Protein AF-A0AAN8ZWS8-F1 (afdb_monomer_lite)

InterPro domains:
  IPR001660 Sterile alpha motif domain [PF07647] (41-108)
  IPR001660 Sterile alpha motif domain [PS50105] (44-102)
  IPR001660 Sterile alpha motif domain [SM00454] (41-112)
  IPR013761 Sterile alpha motif/pointed domain superfamily [G3DSA:1.10.150.50] (46-113)
  IPR013761 Sterile alpha motif/pointed domain superfamily [SSF47769] (35-115)
  IPR037608 STIM1/2 [PTHR15136] (1-174)
  IPR057835 STIM1/2, EF-hand [PF25578] (1-37)

pLDDT: mean 79.81, std 10.92, range [50.0, 93.5]

Structure (mmCIF, N/CA/C/O backbone):
data_AF-A0AAN8ZWS8-F1
#
_entry.id   AF-A0AAN8ZWS8-F1
#
loop_
_atom_site.group_PDB
_atom_site.id
_atom_site.type_symbol
_atom_site.label_atom_id
_atom_site.label_alt_id
_atom_site.label_comp_id
_atom_site.label_asym_id
_atom_site.label_entity_id
_atom_site.label_seq_id
_atom_site.pdbx_PDB_ins_code
_atom_site.Cartn_x
_atom_site.Cartn_y
_atom_site.Cartn_z
_atom_site.occupancy
_atom_site.B_iso_or_equiv
_atom_site.auth_seq_id
_atom_site.auth_comp_id
_atom_site.auth_asym_id
_atom_site.auth_atom_id
_atom_site.pdbx_PDB_model_num
ATOM 1 N N . PHE A 1 1 ? 20.066 7.353 -6.439 1.00 57.28 1 PHE A N 1
ATOM 2 C CA . PHE A 1 1 ? 18.909 6.420 -6.558 1.00 57.28 1 PHE A CA 1
ATOM 3 C C . PHE A 1 1 ? 17.600 6.917 -5.914 1.00 57.28 1 PHE A C 1
ATOM 5 O O . PHE A 1 1 ? 16.764 7.443 -6.631 1.00 57.28 1 PHE A O 1
ATOM 12 N N . LEU A 1 2 ? 17.385 6.829 -4.587 1.00 59.81 2 LEU A N 1
ATOM 13 C CA . LEU A 1 2 ? 16.086 7.177 -3.950 1.00 59.81 2 LEU A CA 1
ATOM 14 C C . LEU A 1 2 ? 15.627 8.630 -4.164 1.00 59.81 2 LEU A C 1
ATOM 16 O O . LEU A 1 2 ? 14.433 8.897 -4.291 1.00 59.81 2 LEU A O 1
ATOM 20 N N . ARG A 1 3 ? 16.582 9.564 -4.198 1.00 56.09 3 AR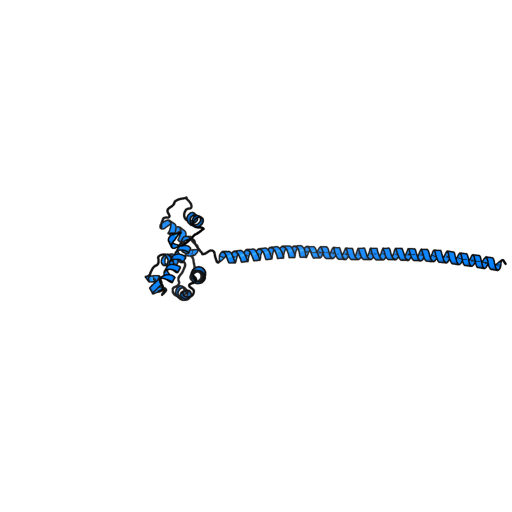G A N 1
ATOM 21 C CA . ARG A 1 3 ? 16.321 10.985 -4.465 1.00 56.09 3 ARG A CA 1
ATOM 22 C C . ARG A 1 3 ? 16.250 11.305 -5.962 1.00 56.09 3 ARG A C 1
ATOM 24 O O . ARG A 1 3 ? 15.441 12.131 -6.356 1.00 56.09 3 ARG A O 1
ATOM 31 N N . GLU A 1 4 ? 17.070 10.645 -6.776 1.00 53.88 4 GLU A N 1
ATOM 32 C CA . GLU A 1 4 ? 17.259 10.979 -8.199 1.00 53.88 4 GLU A CA 1
ATOM 33 C C . GLU A 1 4 ? 16.288 10.246 -9.133 1.00 53.88 4 GLU A C 1
ATOM 35 O O . GLU A 1 4 ? 15.758 10.862 -10.049 1.00 53.88 4 GLU A O 1
ATOM 40 N N . GLU A 1 5 ? 16.006 8.962 -8.891 1.00 58.06 5 GLU A N 1
ATOM 41 C CA . GLU A 1 5 ? 15.132 8.149 -9.752 1.00 58.06 5 GLU A CA 1
ATOM 42 C C . GLU A 1 5 ? 13.694 8.052 -9.229 1.00 58.06 5 GLU A C 1
ATOM 44 O O . GLU A 1 5 ? 12.751 7.997 -10.016 1.00 58.06 5 GLU A O 1
ATOM 49 N N . LEU A 1 6 ? 13.500 8.074 -7.905 1.00 57.72 6 LEU A N 1
ATOM 50 C CA . LEU A 1 6 ? 12.173 7.972 -7.277 1.00 57.72 6 LEU A CA 1
ATOM 51 C C . LEU A 1 6 ? 11.597 9.308 -6.772 1.00 57.72 6 LEU A C 1
ATOM 53 O O . LEU A 1 6 ? 10.471 9.325 -6.283 1.00 57.72 6 LEU A O 1
ATOM 57 N N . GLN A 1 7 ? 12.333 10.421 -6.898 1.00 56.28 7 GLN A N 1
ATOM 58 C CA . GLN A 1 7 ? 11.898 11.782 -6.527 1.00 56.28 7 GLN A CA 1
ATOM 59 C C . GLN A 1 7 ? 11.272 11.918 -5.118 1.00 56.28 7 GLN A C 1
ATOM 61 O O . GLN A 1 7 ? 10.381 12.739 -4.891 1.00 56.28 7 GLN A O 1
ATOM 66 N N . TYR A 1 8 ? 11.731 11.145 -4.128 1.00 55.00 8 TYR A N 1
ATOM 67 C CA . TYR A 1 8 ? 11.243 11.300 -2.753 1.00 55.00 8 TYR A CA 1
ATOM 68 C C . TYR A 1 8 ? 11.886 12.509 -2.061 1.00 55.00 8 TYR A C 1
ATOM 70 O O . TYR A 1 8 ? 13.044 12.457 -1.649 1.00 55.00 8 TYR A O 1
ATOM 78 N N . ALA A 1 9 ? 11.113 13.583 -1.862 1.00 51.84 9 ALA A N 1
ATOM 79 C CA . ALA A 1 9 ? 11.554 14.769 -1.117 1.00 51.84 9 ALA A CA 1
ATOM 80 C C . ALA A 1 9 ? 11.504 14.590 0.419 1.00 51.84 9 ALA A C 1
ATOM 82 O O . ALA A 1 9 ? 12.251 15.249 1.140 1.00 51.84 9 ALA A O 1
ATOM 83 N N . LYS A 1 10 ? 10.645 13.699 0.945 1.00 50.00 10 LYS A N 1
ATOM 84 C CA . LYS A 1 10 ? 10.500 13.394 2.386 1.00 50.00 10 LYS A CA 1
ATOM 85 C C . LYS A 1 10 ? 10.176 11.907 2.608 1.00 50.00 10 LYS A C 1
ATOM 87 O O . LYS A 1 10 ? 9.503 11.297 1.784 1.00 50.00 10 LYS A O 1
ATOM 92 N N . GLY A 1 11 ? 10.643 11.330 3.724 1.00 55.44 11 GLY A N 1
ATOM 93 C CA . GLY A 1 11 ? 10.376 9.932 4.119 1.00 55.44 11 GLY A CA 1
ATOM 94 C C . GLY A 1 11 ? 11.443 8.897 3.728 1.00 55.44 11 GLY A C 1
ATOM 95 O O . GLY A 1 11 ? 11.239 7.706 3.968 1.00 55.44 11 GLY A O 1
ATOM 96 N N . TYR A 1 12 ? 12.579 9.335 3.167 1.00 59.69 12 TYR A N 1
ATOM 97 C CA . TYR A 1 12 ? 13.681 8.452 2.759 1.00 59.69 12 TYR A CA 1
ATOM 98 C C . TYR A 1 12 ? 14.298 7.695 3.943 1.00 59.69 12 TYR A C 1
ATOM 100 O O . TYR A 1 12 ? 14.575 6.512 3.811 1.00 59.69 12 TYR A O 1
ATOM 108 N N . GLU A 1 13 ? 14.426 8.320 5.117 1.00 60.62 13 GLU A N 1
ATOM 109 C CA . GLU A 1 13 ? 15.073 7.708 6.292 1.00 60.62 13 GLU A CA 1
ATOM 110 C C . GLU A 1 13 ? 14.308 6.498 6.823 1.00 60.62 13 GLU A C 1
ATOM 112 O O . GLU A 1 13 ? 14.899 5.465 7.120 1.00 60.62 13 GLU A O 1
ATOM 117 N N . LYS A 1 14 ? 12.971 6.577 6.875 1.00 62.00 14 LYS A N 1
ATOM 118 C CA . LYS A 1 14 ? 12.125 5.461 7.327 1.00 62.00 14 LYS A CA 1
ATOM 119 C C . LYS A 1 14 ? 12.204 4.265 6.374 1.00 62.00 14 LYS A C 1
ATOM 121 O O . LYS A 1 14 ? 12.103 3.122 6.802 1.00 62.00 14 LYS A O 1
ATOM 126 N N . ARG A 1 15 ? 12.369 4.547 5.083 1.00 63.84 15 ARG A N 1
ATOM 127 C CA . ARG A 1 15 ? 12.471 3.559 4.008 1.00 63.84 15 ARG A CA 1
ATOM 128 C C . ARG A 1 15 ? 13.876 2.973 3.880 1.00 63.84 15 ARG A C 1
ATOM 130 O O . ARG A 1 15 ? 14.006 1.789 3.618 1.00 63.84 15 ARG A O 1
ATOM 137 N N . GLN A 1 16 ? 14.903 3.769 4.145 1.00 64.31 16 GLN A N 1
ATOM 138 C CA . GLN A 1 16 ? 16.283 3.315 4.265 1.00 64.31 16 GLN A CA 1
ATOM 139 C C . GLN A 1 16 ? 16.448 2.417 5.499 1.00 64.31 16 GLN A C 1
ATOM 141 O O . GLN A 1 16 ? 17.009 1.334 5.396 1.00 64.31 16 GLN A O 1
ATOM 146 N N . LYS A 1 17 ? 15.859 2.787 6.643 1.00 63.66 17 LYS A N 1
ATOM 147 C CA . LYS A 1 17 ? 15.886 1.960 7.860 1.00 63.66 17 LYS A CA 1
ATOM 148 C C . LYS A 1 17 ? 15.191 0.603 7.689 1.00 63.66 17 LYS A C 1
ATOM 150 O O . LYS A 1 17 ? 15.610 -0.360 8.308 1.00 63.66 17 LYS A O 1
ATOM 155 N N . ALA A 1 18 ? 14.183 0.506 6.817 1.00 63.00 18 ALA A N 1
ATOM 156 C CA . ALA A 1 18 ? 13.522 -0.766 6.502 1.00 63.00 18 ALA A CA 1
ATOM 157 C C . ALA A 1 18 ? 14.443 -1.788 5.804 1.00 63.00 18 ALA A C 1
ATOM 159 O O . ALA A 1 18 ? 14.138 -2.975 5.808 1.00 63.00 18 ALA A O 1
ATOM 160 N N . PHE A 1 19 ? 15.553 -1.335 5.215 1.00 62.47 19 PHE A N 1
ATOM 161 C CA . PHE A 1 19 ? 16.556 -2.197 4.590 1.00 62.47 19 PHE A CA 1
ATOM 162 C C . PHE A 1 19 ? 17.803 -2.419 5.442 1.00 62.47 19 PHE A C 1
ATOM 164 O O . PHE A 1 19 ? 18.580 -3.319 5.147 1.00 62.47 19 PHE A O 1
ATOM 171 N N . HIS A 1 20 ? 18.001 -1.607 6.480 1.00 67.06 20 HIS A N 1
ATOM 172 C CA . HIS A 1 20 ? 19.219 -1.594 7.279 1.00 67.06 20 HIS A CA 1
ATOM 173 C C . HIS A 1 20 ? 18.860 -1.760 8.758 1.00 67.06 20 HIS A C 1
ATOM 175 O O . HIS A 1 20 ? 18.894 -0.803 9.532 1.00 67.06 20 HIS A O 1
ATOM 181 N N . ASP A 1 21 ? 18.508 -2.989 9.144 1.00 59.38 21 ASP A N 1
ATOM 182 C CA . ASP A 1 21 ? 18.180 -3.342 10.536 1.00 59.38 21 ASP A CA 1
ATOM 183 C C . ASP A 1 21 ? 19.408 -3.225 11.468 1.00 59.38 21 ASP A C 1
ATOM 185 O O . ASP A 1 21 ? 19.259 -2.989 12.664 1.00 59.38 21 ASP A O 1
ATOM 189 N N . ASN A 1 22 ? 20.625 -3.308 10.910 1.00 57.78 22 ASN A N 1
ATOM 190 C CA . ASN A 1 22 ? 21.899 -3.330 11.645 1.00 57.78 22 ASN A CA 1
ATOM 191 C C . ASN A 1 22 ? 22.821 -2.122 11.387 1.00 57.78 22 ASN A C 1
ATOM 193 O O . ASN A 1 22 ? 24.010 -2.179 11.684 1.00 57.78 22 ASN A O 1
ATOM 197 N N . ASN A 1 23 ? 22.286 -1.012 10.862 1.00 57.81 23 ASN A N 1
ATOM 198 C CA . ASN A 1 23 ? 23.044 0.223 10.589 1.00 57.81 23 ASN A CA 1
ATOM 199 C C . ASN A 1 23 ? 24.133 0.102 9.494 1.00 57.81 23 ASN A C 1
ATOM 201 O O . ASN A 1 23 ? 24.928 1.024 9.306 1.00 57.81 23 ASN A O 1
ATOM 205 N N . ASP A 1 24 ? 24.146 -0.999 8.741 1.00 63.66 24 ASP A N 1
ATOM 206 C CA . ASP A 1 24 ? 25.009 -1.171 7.573 1.00 63.66 24 ASP A CA 1
ATOM 207 C C . ASP A 1 24 ? 24.506 -0.318 6.408 1.00 63.66 24 ASP A C 1
ATOM 209 O O . ASP A 1 24 ? 23.316 -0.287 6.126 1.00 63.66 24 ASP A O 1
ATOM 213 N N . GLN A 1 25 ? 25.399 0.377 5.699 1.00 65.94 25 GLN A N 1
ATOM 214 C CA . GLN A 1 25 ? 25.017 1.238 4.567 1.00 65.94 25 GLN A CA 1
ATOM 215 C C . GLN A 1 25 ? 24.843 0.490 3.236 1.00 65.94 25 GLN A C 1
ATOM 217 O O . GLN A 1 25 ? 24.513 1.101 2.219 1.00 65.94 25 GLN A O 1
ATOM 222 N N . TYR A 1 26 ? 25.057 -0.826 3.226 1.00 67.50 26 TYR A N 1
ATOM 223 C CA . TYR A 1 26 ? 25.039 -1.651 2.022 1.00 67.50 26 TYR A CA 1
ATOM 224 C C . TYR A 1 26 ? 23.997 -2.760 2.157 1.00 67.50 26 TYR A C 1
ATOM 226 O O . TYR A 1 26 ? 23.864 -3.356 3.219 1.00 67.50 26 TYR A O 1
ATOM 234 N N . ILE A 1 27 ? 23.279 -3.043 1.069 1.00 72.62 27 ILE A N 1
ATOM 235 C CA . ILE A 1 27 ? 22.372 -4.190 0.954 1.00 72.62 27 ILE A CA 1
ATOM 236 C C . ILE A 1 27 ? 22.886 -5.120 -0.142 1.00 72.62 27 ILE A C 1
ATOM 238 O O . ILE A 1 27 ? 23.182 -4.685 -1.259 1.00 72.62 27 ILE A O 1
ATOM 242 N N . SER A 1 28 ? 23.014 -6.410 0.166 1.00 81.38 28 SER A N 1
ATOM 243 C CA . SER A 1 28 ? 23.428 -7.392 -0.839 1.00 81.38 28 SER A CA 1
ATOM 244 C C . SER A 1 28 ? 22.254 -7.790 -1.742 1.00 81.38 28 SER A C 1
ATOM 246 O O . SER A 1 28 ? 21.099 -7.826 -1.320 1.00 81.38 28 SER A O 1
ATOM 248 N N . VAL A 1 29 ? 22.530 -8.180 -2.992 1.00 80.06 29 VAL A N 1
ATOM 249 C CA . VAL A 1 29 ? 21.481 -8.663 -3.919 1.00 80.06 29 VAL A CA 1
ATOM 250 C C . VAL A 1 29 ? 20.747 -9.889 -3.352 1.00 80.06 29 VAL A C 1
ATOM 252 O O . VAL A 1 29 ? 19.544 -10.052 -3.548 1.00 80.06 29 VAL A O 1
ATOM 255 N N . ARG A 1 30 ? 21.460 -10.749 -2.612 1.00 81.56 30 ARG A N 1
ATOM 256 C CA . ARG A 1 30 ? 20.880 -11.938 -1.967 1.00 81.56 30 ARG A CA 1
ATOM 257 C C . ARG A 1 30 ? 19.908 -11.568 -0.851 1.00 81.56 30 ARG A C 1
ATOM 259 O O . ARG A 1 30 ? 18.869 -12.208 -0.708 1.00 81.56 30 ARG A O 1
ATOM 266 N N . GLU A 1 31 ? 20.240 -10.541 -0.084 1.00 79.75 31 GLU A N 1
ATOM 267 C CA . GLU A 1 31 ? 19.398 -10.008 0.981 1.00 79.75 31 GLU A CA 1
ATOM 268 C C . GLU A 1 31 ? 18.149 -9.338 0.414 1.00 79.75 31 GLU A C 1
ATOM 270 O O . GLU A 1 31 ? 17.045 -9.666 0.841 1.00 79.75 31 GLU A O 1
ATOM 275 N N . LEU A 1 32 ? 18.294 -8.539 -0.647 1.00 82.88 32 LEU A N 1
ATOM 276 C CA . LEU A 1 32 ? 17.159 -7.969 -1.373 1.00 82.88 32 LEU A CA 1
ATOM 277 C C . LEU A 1 32 ? 16.207 -9.059 -1.889 1.00 82.88 32 LEU A C 1
ATOM 279 O O . LEU A 1 32 ? 14.991 -8.960 -1.738 1.00 82.88 32 LEU A O 1
ATOM 283 N N . TRP A 1 33 ? 16.760 -10.134 -2.456 1.00 82.31 33 TRP A N 1
ATOM 284 C CA . TRP A 1 33 ? 15.976 -11.269 -2.943 1.00 82.31 33 TRP A CA 1
ATOM 285 C C . TRP A 1 33 ? 15.258 -12.025 -1.817 1.00 82.31 33 TRP A C 1
ATOM 287 O O . TRP A 1 33 ? 14.132 -12.489 -1.997 1.00 82.31 33 TRP A O 1
ATOM 297 N N . SER A 1 34 ? 15.892 -12.146 -0.649 1.00 81.31 34 SER A N 1
ATOM 298 C CA . SER A 1 34 ? 15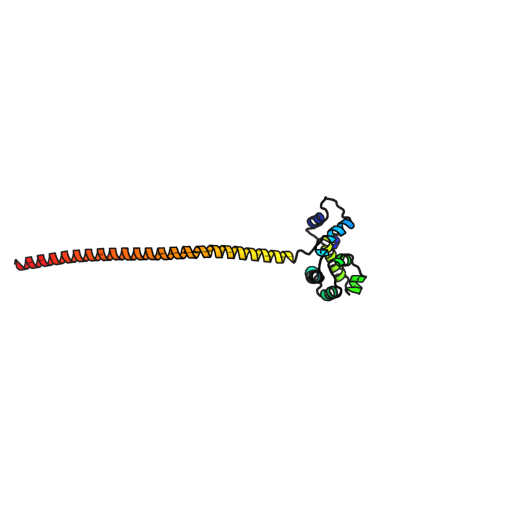.293 -12.742 0.551 1.00 81.31 34 SER A CA 1
ATOM 299 C C . SER A 1 34 ? 14.139 -11.889 1.087 1.00 81.31 34 SER A C 1
ATOM 301 O O . SER A 1 34 ? 13.064 -12.423 1.363 1.00 81.31 34 SER A O 1
ATOM 303 N N . ILE A 1 35 ? 14.333 -10.569 1.167 1.00 82.38 35 ILE A N 1
ATOM 304 C CA . ILE A 1 35 ? 13.310 -9.603 1.591 1.00 82.38 35 ILE A CA 1
ATOM 305 C C . ILE A 1 35 ? 12.125 -9.634 0.625 1.00 82.38 35 ILE A C 1
ATOM 307 O O . ILE A 1 35 ? 10.984 -9.783 1.056 1.00 82.38 35 ILE A O 1
ATOM 311 N N . TRP A 1 36 ? 12.387 -9.589 -0.683 1.00 83.75 36 TRP A N 1
ATOM 312 C CA . TRP A 1 36 ? 11.337 -9.644 -1.695 1.00 83.75 36 TRP A CA 1
ATOM 313 C C . TRP A 1 36 ? 10.540 -10.950 -1.631 1.00 83.75 36 TRP A C 1
ATOM 315 O O . TRP A 1 36 ? 9.313 -10.907 -1.614 1.00 83.75 36 TRP A O 1
ATOM 325 N N . LYS A 1 37 ? 11.200 -12.111 -1.514 1.00 83.38 37 LYS A N 1
ATOM 326 C CA . LYS A 1 37 ? 10.494 -13.401 -1.399 1.00 83.38 37 LYS A CA 1
ATOM 327 C C . LYS A 1 37 ? 9.617 -13.514 -0.152 1.00 83.38 37 LYS A C 1
ATOM 329 O O . LYS A 1 37 ? 8.643 -14.256 -0.177 1.00 83.38 37 LYS A O 1
ATOM 334 N N . LYS A 1 38 ? 9.960 -12.805 0.926 1.00 81.50 38 LYS A N 1
ATOM 335 C CA . LYS A 1 38 ? 9.148 -12.735 2.150 1.00 81.50 38 LYS A CA 1
ATOM 336 C C . LYS A 1 38 ? 8.060 -11.657 2.091 1.00 81.50 38 LYS A C 1
ATOM 338 O O . LYS A 1 38 ? 7.205 -11.627 2.968 1.00 81.50 38 LYS A O 1
ATOM 343 N N . SER A 1 39 ? 8.100 -10.766 1.102 1.00 81.69 39 SER A N 1
ATOM 344 C CA . SER A 1 39 ? 7.149 -9.664 0.971 1.00 81.69 39 SER A CA 1
ATOM 345 C C . SER A 1 39 ? 5.812 -10.126 0.384 1.00 81.69 39 SER A C 1
ATOM 347 O O . SER A 1 39 ? 5.766 -10.977 -0.504 1.00 81.69 39 SER A O 1
ATOM 349 N N . GLU A 1 40 ? 4.720 -9.495 0.817 1.00 80.88 40 GLU A N 1
ATOM 350 C CA . GLU A 1 40 ? 3.360 -9.754 0.310 1.00 80.88 40 GLU A CA 1
ATOM 351 C C . GLU A 1 40 ? 3.231 -9.515 -1.203 1.00 80.88 40 GLU A C 1
ATOM 353 O O . GLU A 1 40 ? 2.408 -10.137 -1.874 1.00 80.88 40 GLU A O 1
ATOM 358 N N . VAL A 1 41 ? 4.091 -8.649 -1.747 1.00 85.00 41 VAL A N 1
ATOM 359 C CA . VAL A 1 41 ? 4.179 -8.321 -3.174 1.00 85.00 41 VAL A CA 1
ATOM 360 C C . VAL A 1 41 ? 4.505 -9.546 -4.015 1.00 85.00 41 VAL A C 1
ATOM 362 O O . VAL A 1 41 ? 3.973 -9.689 -5.111 1.00 85.00 41 VAL A O 1
ATOM 365 N N . HIS A 1 42 ? 5.361 -10.443 -3.521 1.00 86.69 42 HIS A N 1
ATOM 366 C CA . HIS A 1 42 ? 5.691 -11.675 -4.234 1.00 86.69 42 HIS A CA 1
ATOM 367 C C . HIS A 1 42 ? 4.444 -12.536 -4.466 1.00 86.69 42 HIS A C 1
ATOM 369 O O . HIS A 1 42 ? 4.264 -13.111 -5.539 1.00 86.69 42 HIS A O 1
ATOM 375 N N . SER A 1 43 ? 3.583 -12.616 -3.451 1.00 88.12 43 SER A N 1
ATOM 376 C CA . SER A 1 43 ? 2.354 -13.410 -3.455 1.00 88.12 43 SER A CA 1
ATOM 377 C C . SER A 1 43 ? 1.170 -12.735 -4.150 1.00 88.12 43 SER A C 1
ATOM 379 O O . SER A 1 43 ? 0.061 -13.260 -4.078 1.00 88.12 43 SER A O 1
ATOM 381 N N . TRP A 1 44 ? 1.365 -11.595 -4.819 1.00 89.38 44 TRP A N 1
ATOM 382 C CA . TRP A 1 44 ? 0.257 -10.927 -5.490 1.00 89.38 44 TRP A CA 1
ATOM 383 C C . TRP A 1 44 ? -0.328 -11.737 -6.636 1.00 89.38 44 TRP A C 1
ATOM 385 O O . TRP A 1 44 ? 0.390 -12.248 -7.505 1.00 89.38 44 TRP A O 1
ATOM 395 N N . THR A 1 45 ? -1.657 -11.772 -6.669 1.00 90.00 45 THR A N 1
ATOM 396 C CA . THR A 1 45 ? -2.411 -12.333 -7.787 1.00 90.00 45 THR A CA 1
ATOM 397 C C . THR A 1 45 ? -2.414 -11.379 -8.983 1.00 90.00 45 THR A C 1
ATOM 399 O O . THR A 1 45 ? -1.969 -10.223 -8.910 1.00 90.00 45 THR A O 1
ATOM 402 N N . VAL A 1 46 ? -2.911 -11.868 -10.118 1.00 91.06 46 VAL A N 1
ATOM 403 C CA . VAL A 1 46 ? -3.015 -11.071 -11.346 1.00 91.06 46 VAL A CA 1
ATOM 404 C C . VAL A 1 46 ? -3.963 -9.891 -11.124 1.00 91.06 46 VAL A C 1
ATOM 406 O O . VAL A 1 46 ? -3.649 -8.765 -11.498 1.00 91.06 46 VAL A O 1
ATOM 409 N N . GLU A 1 47 ? -5.072 -10.107 -10.419 1.00 88.19 47 GLU A N 1
ATOM 410 C CA . GLU A 1 47 ? -6.075 -9.085 -10.107 1.00 88.19 47 GLU A CA 1
ATOM 411 C C . GLU A 1 47 ? -5.478 -7.963 -9.255 1.00 88.19 47 GLU A C 1
ATOM 413 O O . GLU A 1 47 ? -5.675 -6.786 -9.556 1.00 88.19 47 GLU A O 1
ATOM 418 N N . GLN A 1 48 ? -4.692 -8.313 -8.232 1.00 87.12 48 GLN A N 1
ATOM 419 C CA . GLN A 1 48 ? -4.012 -7.335 -7.378 1.00 87.12 48 GLN A C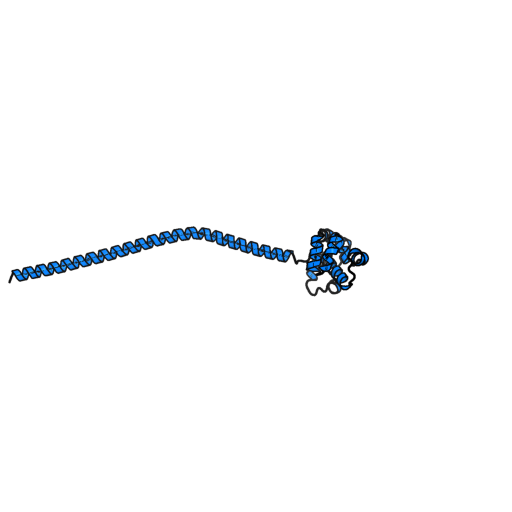A 1
ATOM 420 C C . GLN A 1 48 ? -2.983 -6.519 -8.165 1.00 87.12 48 GLN A C 1
ATOM 422 O O . GLN A 1 48 ? -2.886 -5.303 -8.001 1.00 87.12 48 GLN A O 1
ATOM 427 N N . THR A 1 49 ? -2.255 -7.168 -9.073 1.00 89.00 49 THR A N 1
ATOM 428 C CA . THR A 1 49 ? -1.271 -6.503 -9.937 1.00 89.00 49 THR A CA 1
ATOM 429 C C . THR A 1 49 ? -1.951 -5.563 -10.944 1.00 89.00 49 THR A C 1
ATOM 431 O O . THR A 1 49 ? -1.466 -4.461 -11.210 1.00 89.00 49 THR A O 1
ATOM 434 N N . VAL A 1 50 ? -3.113 -5.952 -11.470 1.00 89.56 50 VAL A N 1
ATOM 435 C CA . VAL A 1 50 ? -3.938 -5.126 -12.362 1.00 89.56 50 VAL A CA 1
ATOM 436 C C . VAL A 1 50 ? -4.544 -3.932 -11.617 1.00 89.56 50 VAL A C 1
ATOM 438 O O . VAL A 1 50 ? -4.500 -2.809 -12.126 1.00 89.56 50 VAL A O 1
ATOM 441 N N . ALA A 1 51 ? -5.052 -4.139 -10.401 1.00 87.19 51 ALA A N 1
ATOM 442 C CA . ALA A 1 51 ? -5.552 -3.067 -9.542 1.00 87.19 51 ALA A CA 1
ATOM 443 C C . ALA A 1 51 ? -4.438 -2.066 -9.207 1.00 87.19 51 ALA A C 1
ATOM 445 O O . ALA A 1 51 ? -4.616 -0.857 -9.353 1.00 87.19 51 ALA A O 1
ATOM 446 N N . TRP A 1 52 ? -3.243 -2.560 -8.875 1.00 89.19 52 TRP A N 1
ATOM 447 C CA . TRP A 1 52 ? -2.060 -1.728 -8.668 1.00 89.19 52 TRP A CA 1
ATOM 448 C C . TRP A 1 52 ? -1.723 -0.865 -9.896 1.00 89.19 52 TRP A C 1
ATOM 450 O O . TRP A 1 52 ? -1.503 0.345 -9.769 1.00 89.19 52 TRP A O 1
ATOM 460 N N . LEU A 1 53 ? -1.730 -1.455 -11.094 1.00 88.94 53 LEU A N 1
ATOM 461 C CA . LEU A 1 53 ? -1.487 -0.734 -12.345 1.00 88.94 53 LEU A CA 1
ATOM 462 C C . LEU A 1 53 ? -2.538 0.365 -12.586 1.00 88.94 53 LEU A C 1
ATOM 464 O O . LEU A 1 53 ? -2.207 1.464 -13.041 1.00 88.94 53 LEU A O 1
ATOM 468 N N . ALA A 1 54 ? -3.800 0.083 -12.264 1.00 86.69 54 ALA A N 1
ATOM 469 C CA . ALA A 1 54 ? -4.916 1.002 -12.445 1.00 86.69 54 ALA A CA 1
ATOM 470 C C . ALA A 1 54 ? -4.926 2.157 -11.430 1.00 86.69 54 ALA A C 1
ATOM 472 O O . ALA A 1 54 ? -5.210 3.292 -11.814 1.00 86.69 54 ALA A O 1
ATOM 473 N N . GLU A 1 55 ? -4.635 1.876 -10.159 1.00 85.00 55 GLU A N 1
ATOM 474 C CA . GLU A 1 55 ? -4.766 2.830 -9.052 1.00 85.00 55 GLU A CA 1
ATOM 475 C C . GLU A 1 55 ? -3.467 3.572 -8.735 1.00 85.00 55 GLU A C 1
ATOM 477 O O . GLU A 1 55 ? -3.485 4.773 -8.493 1.00 85.00 55 GLU A O 1
ATOM 482 N N . THR A 1 56 ? -2.331 2.871 -8.728 1.00 80.69 56 THR A N 1
ATOM 483 C CA . THR A 1 56 ? -1.042 3.435 -8.287 1.00 80.69 56 THR A CA 1
ATOM 484 C C . THR A 1 56 ? -0.197 3.932 -9.454 1.00 80.69 56 THR A C 1
ATOM 486 O O . THR A 1 56 ? 0.524 4.927 -9.333 1.00 80.69 56 THR A O 1
ATOM 489 N N . VAL A 1 57 ? -0.251 3.228 -10.587 1.00 84.94 57 VAL A N 1
ATOM 490 C CA . VAL A 1 57 ? 0.467 3.621 -11.810 1.00 84.94 57 VAL A CA 1
ATOM 491 C C . VAL A 1 57 ? -0.415 4.487 -12.718 1.00 84.94 57 VAL A C 1
ATOM 493 O O . VAL A 1 57 ? 0.109 5.230 -13.548 1.00 84.94 57 VAL A O 1
ATOM 496 N N . GLU A 1 58 ? -1.737 4.462 -12.514 1.00 85.25 58 GLU A N 1
ATOM 497 C CA . GLU A 1 58 ? -2.747 5.218 -13.273 1.00 85.25 58 GLU A CA 1
ATOM 498 C C . GLU A 1 58 ? -2.748 4.877 -14.774 1.00 85.25 58 GLU A C 1
ATOM 500 O O . GLU A 1 58 ? -3.082 5.704 -15.620 1.00 85.25 58 GLU A O 1
ATOM 505 N N . LEU A 1 59 ? -2.360 3.648 -15.129 1.00 87.06 59 LEU A N 1
ATOM 506 C CA . LEU A 1 59 ? -2.280 3.179 -16.515 1.00 87.06 59 LEU A CA 1
ATOM 507 C C . LEU A 1 59 ? -3.339 2.111 -16.794 1.00 87.06 59 LEU A C 1
ATOM 509 O O . LEU A 1 59 ? -3.039 0.974 -17.160 1.00 87.06 59 LEU A O 1
ATOM 513 N N . LYS A 1 60 ? -4.608 2.511 -16.661 1.00 86.19 60 LYS A N 1
ATOM 514 C CA . LYS A 1 60 ? -5.774 1.632 -16.855 1.00 86.19 60 LYS A CA 1
ATOM 515 C C . LYS A 1 60 ? -5.849 1.011 -18.252 1.00 86.19 60 LYS A C 1
ATOM 517 O O . LYS A 1 60 ? -6.364 -0.080 -18.407 1.00 86.19 60 LYS A O 1
ATOM 522 N N . GLN A 1 61 ? -5.294 1.665 -19.267 1.00 88.25 61 GLN A N 1
ATOM 523 C CA . GLN A 1 61 ? -5.310 1.177 -20.650 1.00 88.25 61 GLN A CA 1
ATOM 524 C C . GLN A 1 61 ? -4.541 -0.137 -20.879 1.00 88.25 61 GLN A C 1
ATOM 526 O O . GLN A 1 61 ? -4.764 -0.812 -21.880 1.00 88.25 61 GLN A O 1
ATOM 531 N N . TYR A 1 62 ? -3.623 -0.503 -19.979 1.00 88.19 62 TYR A N 1
ATOM 532 C CA . TYR A 1 62 ? -2.830 -1.729 -20.103 1.00 88.19 62 TYR A CA 1
ATOM 533 C C . TYR A 1 62 ? -3.329 -2.859 -19.189 1.00 88.19 62 TYR A C 1
ATOM 535 O O . TYR A 1 62 ? -2.748 -3.940 -19.212 1.00 88.19 62 TYR A O 1
ATOM 543 N N . THR A 1 63 ? -4.410 -2.654 -18.426 1.00 87.50 63 THR A N 1
ATOM 544 C CA . THR A 1 63 ? -4.953 -3.650 -17.479 1.00 87.50 63 THR A CA 1
ATOM 545 C C . THR A 1 63 ? -5.313 -4.957 -18.168 1.00 87.50 63 THR A C 1
ATOM 547 O O . THR A 1 63 ? -4.900 -6.018 -17.713 1.00 87.50 63 THR A O 1
ATOM 550 N N . GLN A 1 64 ? -5.990 -4.871 -19.313 1.00 88.06 64 GLN A N 1
ATOM 551 C CA . GLN A 1 64 ? -6.389 -6.032 -20.102 1.00 88.06 64 GLN A CA 1
ATOM 552 C C . GLN A 1 64 ? -5.174 -6.856 -20.548 1.00 88.06 64 GLN A C 1
ATOM 554 O O . GLN A 1 64 ? -5.148 -8.069 -20.381 1.00 88.06 64 GLN A O 1
ATOM 559 N N . LYS A 1 65 ? -4.109 -6.191 -21.010 1.00 88.31 65 LYS A N 1
ATOM 560 C CA . LYS A 1 65 ? -2.870 -6.867 -21.422 1.00 88.31 65 LYS A CA 1
ATOM 561 C C . LYS A 1 65 ? -2.121 -7.490 -20.247 1.00 88.31 65 LYS A C 1
ATOM 563 O O . LYS A 1 65 ? -1.475 -8.517 -20.417 1.00 88.31 65 LYS A O 1
ATOM 568 N N . PHE A 1 66 ? -2.171 -6.874 -19.068 1.00 88.75 66 PHE A N 1
ATOM 569 C CA . PHE A 1 66 ? -1.594 -7.453 -17.852 1.00 88.75 66 PHE A CA 1
ATOM 570 C C . PHE A 1 66 ? -2.367 -8.696 -17.404 1.00 88.75 66 PHE A C 1
ATOM 572 O O . PHE A 1 66 ? -1.749 -9.670 -16.978 1.00 88.75 66 PHE A O 1
ATOM 579 N N . PHE A 1 67 ? -3.692 -8.678 -17.553 1.00 89.94 67 PHE A N 1
ATOM 580 C CA . PHE A 1 67 ? -4.550 -9.817 -17.251 1.00 89.94 67 PHE A CA 1
ATOM 581 C C . PHE A 1 67 ? -4.321 -10.980 -18.228 1.00 89.94 67 PHE A C 1
ATOM 583 O O . PHE A 1 67 ? -4.037 -12.094 -17.799 1.00 89.94 67 PHE A O 1
ATOM 590 N N . GLU A 1 68 ? -4.337 -10.710 -19.536 1.00 89.56 68 GLU A N 1
ATOM 591 C CA . GLU A 1 68 ? -4.113 -11.709 -20.596 1.00 89.56 68 GLU A CA 1
ATOM 592 C C . GLU A 1 68 ? -2.742 -12.386 -20.504 1.00 89.56 68 GLU A C 1
ATOM 594 O O . GLU A 1 68 ? -2.620 -13.584 -20.743 1.00 89.56 68 GLU A O 1
ATOM 599 N N . ASN A 1 69 ? -1.709 -11.634 -20.120 1.00 87.75 69 ASN A N 1
ATOM 600 C CA . ASN A 1 69 ? -0.356 -12.163 -19.943 1.00 87.75 69 ASN A CA 1
ATOM 601 C C . ASN A 1 69 ? -0.099 -12.729 -18.535 1.00 87.75 69 ASN A C 1
ATOM 603 O O . ASN A 1 69 ? 1.056 -12.998 -18.200 1.00 87.75 69 ASN A O 1
ATOM 607 N N . ALA A 1 70 ? -1.144 -12.881 -17.710 1.00 88.00 70 ALA A N 1
ATOM 608 C CA . ALA A 1 70 ? -1.084 -13.415 -16.349 1.00 88.00 70 ALA A CA 1
ATOM 609 C C . ALA A 1 70 ? 0.039 -12.789 -15.497 1.00 88.00 70 ALA A C 1
ATOM 611 O O . ALA A 1 70 ? 0.794 -13.480 -14.806 1.00 88.00 70 ALA A O 1
ATOM 612 N N . VAL A 1 71 ? 0.177 -11.461 -15.566 1.00 87.88 71 VAL A N 1
ATOM 613 C CA . VAL A 1 71 ? 1.222 -10.733 -14.839 1.00 87.88 71 VAL A CA 1
ATOM 614 C C . VAL A 1 71 ? 0.892 -10.743 -13.348 1.00 87.88 71 VAL A C 1
ATOM 616 O O . VAL A 1 71 ? -0.023 -10.059 -12.902 1.00 87.88 71 VAL A O 1
ATOM 619 N N . ASN A 1 72 ? 1.653 -11.522 -12.585 1.00 89.75 72 ASN A N 1
ATOM 620 C CA . ASN A 1 72 ? 1.516 -11.681 -11.139 1.00 89.75 72 ASN A CA 1
ATOM 621 C C . ASN A 1 72 ? 2.658 -10.991 -10.363 1.00 89.75 72 ASN A C 1
ATOM 623 O O . ASN A 1 72 ? 3.598 -10.436 -10.941 1.00 89.75 72 ASN A O 1
ATOM 627 N N . GLY A 1 73 ? 2.615 -11.070 -9.032 1.00 86.56 73 GLY A N 1
ATOM 628 C CA . GLY A 1 73 ? 3.634 -10.493 -8.150 1.00 86.56 73 GLY A CA 1
ATOM 629 C C . GLY A 1 73 ? 5.061 -10.986 -8.412 1.00 86.56 73 GLY A C 1
ATOM 630 O O . GLY A 1 73 ? 6.026 -10.224 -8.309 1.00 86.56 73 GLY A O 1
ATOM 631 N N . SER A 1 74 ? 5.206 -12.243 -8.842 1.00 87.31 74 SER A N 1
ATOM 632 C CA . SER A 1 74 ? 6.508 -12.874 -9.098 1.00 87.31 74 SER A CA 1
ATOM 633 C C . SER A 1 74 ? 7.278 -12.260 -10.276 1.00 87.31 74 SER A C 1
ATOM 635 O O . SER A 1 74 ? 8.508 -12.318 -10.311 1.00 87.31 74 SER A O 1
ATOM 637 N N . VAL A 1 75 ? 6.579 -11.629 -11.229 1.00 87.56 75 VAL A N 1
ATOM 638 C CA . VAL A 1 75 ? 7.193 -11.009 -12.417 1.00 87.56 75 VAL A CA 1
ATOM 639 C C . VAL A 1 75 ? 7.455 -9.508 -12.254 1.00 87.56 75 VAL A C 1
ATOM 641 O O . VAL A 1 75 ? 8.077 -8.897 -13.125 1.00 87.56 75 VAL A O 1
ATOM 644 N N . LEU A 1 76 ? 7.067 -8.903 -11.125 1.00 87.19 76 LEU A N 1
ATOM 645 C CA . LEU A 1 76 ? 7.320 -7.486 -10.832 1.00 87.19 76 LEU A CA 1
ATOM 646 C C . LEU A 1 76 ? 8.809 -7.095 -10.837 1.00 87.19 76 LEU A C 1
ATOM 648 O O . LEU A 1 76 ? 9.123 -6.047 -11.405 1.00 87.19 7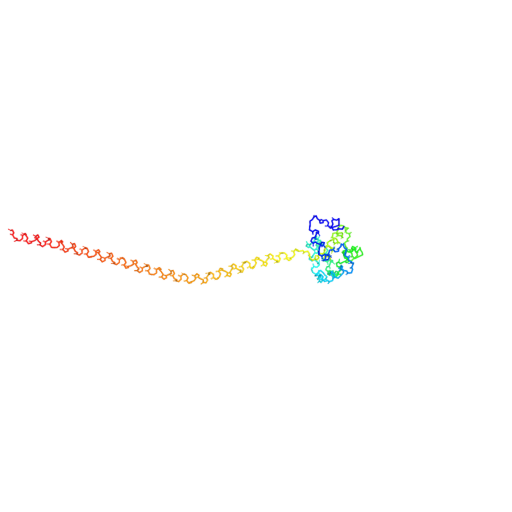6 LEU A O 1
ATOM 652 N N . PRO A 1 77 ? 9.762 -7.909 -10.333 1.00 87.94 77 PRO A N 1
ATOM 653 C CA . PRO A 1 77 ? 11.186 -7.590 -10.466 1.00 87.94 77 PRO A CA 1
ATOM 654 C C . PRO A 1 77 ? 11.645 -7.498 -11.927 1.00 87.94 77 PRO A C 1
ATOM 656 O O . PRO A 1 77 ? 12.504 -6.686 -12.262 1.00 87.94 77 PRO A O 1
ATOM 659 N N . ARG A 1 78 ? 11.040 -8.283 -12.829 1.00 85.88 78 ARG A N 1
ATOM 660 C CA . ARG A 1 78 ? 11.338 -8.235 -14.270 1.00 85.88 78 ARG A CA 1
ATOM 661 C C . ARG A 1 78 ? 10.826 -6.946 -14.918 1.00 85.88 78 ARG A C 1
ATOM 663 O O . ARG A 1 78 ? 11.448 -6.454 -15.860 1.00 85.88 78 ARG A O 1
ATOM 670 N N . LEU A 1 79 ? 9.722 -6.400 -14.406 1.00 86.06 79 LEU A N 1
ATOM 671 C CA . LEU A 1 79 ? 9.200 -5.084 -14.785 1.00 86.06 79 LEU A CA 1
ATOM 672 C C . LEU A 1 79 ? 10.095 -3.959 -14.242 1.00 86.06 79 LEU A C 1
ATOM 674 O O . LEU A 1 79 ? 10.423 -3.037 -14.983 1.00 86.06 79 LEU A O 1
ATOM 678 N N . ALA A 1 80 ? 10.562 -4.077 -12.996 1.00 85.69 80 ALA A N 1
ATOM 679 C CA . ALA A 1 80 ? 11.493 -3.130 -12.377 1.00 85.69 80 ALA A CA 1
ATOM 680 C C . ALA A 1 80 ? 12.875 -3.102 -13.060 1.00 85.69 80 ALA A C 1
ATOM 682 O O . ALA A 1 80 ? 13.524 -2.062 -13.096 1.00 85.69 80 ALA A O 1
ATOM 683 N N . ALA A 1 81 ? 13.311 -4.215 -13.655 1.00 84.19 81 ALA A N 1
ATOM 684 C CA . ALA A 1 81 ? 14.545 -4.293 -14.438 1.00 84.19 81 ALA A CA 1
ATOM 685 C C . ALA A 1 81 ? 14.428 -3.691 -15.858 1.00 84.19 81 ALA A C 1
ATOM 687 O O . ALA A 1 81 ? 15.361 -3.815 -16.648 1.00 84.19 81 ALA A O 1
ATOM 688 N N . ASN A 1 82 ? 13.287 -3.080 -16.210 1.00 80.00 82 ASN A N 1
ATOM 689 C CA . ASN A 1 82 ? 13.017 -2.481 -17.522 1.00 80.00 82 ASN A CA 1
ATOM 690 C C . ASN A 1 82 ? 13.309 -3.426 -18.706 1.00 80.00 82 ASN A C 1
ATOM 692 O O . ASN A 1 82 ? 13.944 -3.045 -19.690 1.00 80.00 82 ASN A O 1
ATOM 696 N N . ASN A 1 83 ? 12.867 -4.685 -18.624 1.00 80.94 83 ASN A N 1
ATOM 697 C CA . ASN A 1 83 ? 13.095 -5.637 -19.708 1.00 80.94 83 ASN A CA 1
ATOM 698 C C . ASN A 1 83 ? 12.294 -5.235 -20.963 1.00 80.94 83 ASN A C 1
ATOM 700 O O . ASN A 1 83 ? 11.090 -5.493 -21.058 1.00 80.94 83 ASN A O 1
ATOM 704 N N . GLU A 1 84 ? 12.975 -4.633 -21.942 1.00 77.69 84 GLU A N 1
ATOM 705 C CA . GLU A 1 84 ? 12.350 -4.104 -23.158 1.00 77.69 84 GLU A CA 1
ATOM 706 C C . GLU A 1 84 ? 11.620 -5.170 -23.974 1.00 77.69 84 GLU A C 1
ATOM 708 O O . GLU A 1 84 ? 10.575 -4.882 -24.559 1.00 77.69 84 GLU A O 1
ATOM 713 N N . GLN A 1 85 ? 12.128 -6.406 -23.991 1.00 80.88 85 GLN A N 1
ATOM 714 C CA . GLN A 1 85 ? 11.484 -7.510 -24.701 1.00 80.88 85 GLN A CA 1
ATOM 715 C C . GLN A 1 85 ? 10.120 -7.816 -24.077 1.00 80.88 85 GLN A C 1
ATOM 717 O O . GLN A 1 85 ? 9.134 -7.966 -24.790 1.00 80.88 85 GLN A O 1
ATOM 722 N N . PHE A 1 86 ? 10.037 -7.848 -22.748 1.00 80.62 86 PHE A N 1
ATOM 723 C CA . PHE A 1 86 ? 8.789 -8.135 -22.045 1.00 80.62 86 PHE A CA 1
ATOM 724 C C . PHE A 1 86 ? 7.795 -6.966 -22.142 1.00 80.62 86 PHE A C 1
ATOM 726 O O . PHE A 1 86 ? 6.656 -7.149 -22.567 1.00 80.62 86 PHE A O 1
ATOM 733 N N . LEU A 1 87 ? 8.235 -5.740 -21.844 1.00 81.25 87 LEU A N 1
ATOM 734 C CA . LEU A 1 87 ? 7.368 -4.555 -21.878 1.00 81.25 87 LEU A CA 1
ATOM 735 C C . LEU A 1 87 ? 6.860 -4.228 -23.290 1.00 81.25 87 LEU A C 1
ATOM 737 O O . LEU A 1 87 ? 5.705 -3.839 -23.460 1.00 81.25 87 LEU A O 1
ATOM 741 N N . THR A 1 88 ? 7.702 -4.411 -24.310 1.00 80.69 88 THR A N 1
ATOM 742 C CA . THR A 1 88 ? 7.377 -4.004 -25.684 1.00 80.69 88 THR A CA 1
ATOM 743 C C . THR A 1 88 ? 6.750 -5.135 -26.492 1.00 80.69 88 THR A C 1
ATOM 745 O O . THR A 1 88 ? 5.777 -4.885 -27.199 1.00 80.69 88 THR A O 1
ATOM 748 N N . LYS A 1 89 ? 7.271 -6.372 -26.412 1.00 79.00 89 LYS A N 1
ATOM 749 C CA . LYS A 1 89 ? 6.761 -7.491 -27.229 1.00 79.00 89 LYS A CA 1
ATOM 750 C C . LYS A 1 89 ? 5.586 -8.220 -26.585 1.00 79.00 89 LYS A C 1
ATOM 752 O O . LYS A 1 89 ? 4.682 -8.610 -27.309 1.00 79.00 89 LYS A O 1
ATOM 757 N N . VAL A 1 90 ? 5.592 -8.392 -25.262 1.00 79.00 90 VAL A N 1
ATOM 758 C CA . VAL A 1 90 ? 4.542 -9.143 -24.546 1.00 79.00 90 VAL A CA 1
ATOM 759 C C . VAL A 1 90 ? 3.417 -8.204 -24.111 1.00 79.00 90 VAL A C 1
ATOM 761 O O . VAL A 1 90 ? 2.258 -8.402 -24.459 1.00 79.00 90 VAL A O 1
ATOM 764 N N . LEU A 1 91 ? 3.765 -7.110 -23.430 1.00 79.75 91 LEU A N 1
ATOM 765 C CA . LEU A 1 91 ? 2.788 -6.135 -22.930 1.00 79.75 91 LEU A CA 1
ATOM 766 C C . LEU A 1 91 ? 2.418 -5.047 -23.951 1.00 79.75 91 LEU A C 1
ATOM 768 O O . LEU A 1 91 ? 1.457 -4.302 -23.754 1.00 79.75 91 LEU A O 1
ATOM 772 N N . GLY A 1 92 ? 3.144 -4.940 -25.066 1.00 81.56 92 GLY A N 1
ATOM 773 C CA . GLY A 1 92 ? 2.816 -4.005 -26.144 1.00 81.56 92 GLY A CA 1
ATOM 774 C C . GLY A 1 92 ? 2.870 -2.528 -25.738 1.00 81.56 92 GLY A C 1
ATOM 775 O O . GLY A 1 92 ? 2.125 -1.727 -26.305 1.00 81.56 92 GLY A O 1
ATOM 776 N N . ILE A 1 93 ? 3.696 -2.168 -24.751 1.00 84.94 93 ILE A N 1
ATOM 777 C CA . ILE A 1 93 ? 3.873 -0.793 -24.270 1.00 84.94 93 ILE A CA 1
ATOM 778 C C . ILE A 1 93 ? 5.026 -0.164 -25.048 1.00 84.94 93 ILE A C 1
ATOM 780 O O . ILE A 1 93 ? 6.194 -0.413 -24.762 1.00 84.94 93 ILE A O 1
ATOM 784 N N . ARG A 1 94 ? 4.697 0.637 -26.064 1.00 81.81 94 ARG A N 1
ATOM 785 C CA . ARG A 1 94 ? 5.696 1.284 -26.934 1.00 81.81 94 ARG A CA 1
ATOM 786 C C . ARG A 1 94 ? 6.190 2.615 -26.366 1.00 81.81 94 ARG A C 1
ATOM 788 O O . ARG A 1 94 ? 7.346 2.981 -26.571 1.00 81.81 94 ARG A O 1
ATOM 795 N N . ASP A 1 95 ? 5.350 3.302 -25.595 1.00 86.38 95 ASP A N 1
ATOM 796 C CA . ASP A 1 95 ? 5.673 4.623 -25.064 1.00 86.38 95 ASP A CA 1
ATOM 797 C C . ASP A 1 95 ? 6.782 4.542 -24.004 1.00 86.38 95 ASP A C 1
ATOM 799 O O . ASP A 1 95 ? 6.605 3.889 -22.969 1.00 86.38 95 ASP A O 1
ATOM 803 N N . PRO A 1 96 ? 7.927 5.225 -24.197 1.00 84.38 96 PRO A N 1
ATOM 804 C CA . PRO A 1 96 ? 9.010 5.226 -23.214 1.00 84.38 96 PRO A CA 1
ATOM 805 C C . PRO A 1 96 ? 8.564 5.817 -21.870 1.00 84.38 96 PRO A C 1
ATOM 807 O O . PRO A 1 96 ? 8.938 5.296 -20.827 1.00 84.38 96 PRO A O 1
ATOM 810 N N . LYS A 1 97 ? 7.682 6.827 -21.875 1.00 85.62 97 LYS A N 1
ATOM 811 C CA . LYS A 1 97 ? 7.147 7.439 -20.646 1.00 85.62 97 LYS A CA 1
ATOM 812 C C . LYS A 1 97 ? 6.361 6.442 -19.789 1.00 85.62 97 LYS A C 1
ATOM 814 O O . LYS A 1 97 ? 6.558 6.386 -18.578 1.00 85.62 97 LYS A O 1
ATOM 819 N N . HIS A 1 98 ? 5.491 5.639 -20.406 1.00 88.06 98 HIS A N 1
ATOM 820 C CA . HIS A 1 98 ? 4.702 4.632 -19.689 1.00 88.06 98 HIS A CA 1
ATOM 821 C C . HIS A 1 98 ? 5.584 3.506 -19.156 1.00 88.06 98 HIS A C 1
ATOM 823 O O . HIS A 1 98 ? 5.401 3.081 -18.018 1.00 88.06 98 HIS A O 1
ATOM 829 N N . ARG A 1 99 ? 6.583 3.081 -19.942 1.00 86.88 99 ARG A N 1
ATOM 830 C CA . ARG A 1 99 ? 7.576 2.093 -19.507 1.00 86.88 99 ARG A CA 1
ATOM 831 C C . ARG A 1 99 ? 8.341 2.584 -18.285 1.00 86.88 99 ARG A C 1
ATOM 833 O O . ARG A 1 99 ? 8.285 1.930 -17.254 1.00 86.88 99 ARG A O 1
ATOM 840 N N . SER A 1 100 ? 8.949 3.768 -18.350 1.00 85.88 100 SER A N 1
ATOM 841 C CA . SER A 1 100 ? 9.668 4.349 -17.211 1.00 85.88 100 SER A CA 1
ATOM 842 C C . SER A 1 100 ? 8.772 4.514 -15.979 1.00 85.88 100 SER A C 1
ATOM 844 O O . SER A 1 100 ? 9.204 4.183 -14.877 1.00 85.88 100 SER A O 1
ATOM 846 N N . LYS A 1 101 ? 7.508 4.941 -16.143 1.00 87.75 101 LYS A N 1
ATOM 847 C CA . LYS A 1 101 ? 6.551 5.050 -15.025 1.00 87.75 101 LYS A CA 1
ATOM 848 C C . LYS A 1 101 ? 6.299 3.689 -14.362 1.00 87.75 101 LYS A C 1
ATOM 850 O O . LYS A 1 101 ? 6.346 3.601 -13.137 1.00 87.75 101 LYS A O 1
ATOM 855 N N . ILE A 1 102 ? 6.069 2.636 -15.152 1.00 88.62 102 ILE A N 1
ATOM 856 C CA . ILE A 1 102 ? 5.870 1.268 -14.644 1.00 88.62 102 ILE A CA 1
ATOM 857 C C . ILE A 1 102 ? 7.134 0.763 -13.958 1.00 88.62 102 ILE A C 1
ATOM 859 O O . ILE A 1 102 ? 7.035 0.256 -12.850 1.00 88.62 102 ILE A O 1
ATOM 863 N N . THR A 1 103 ? 8.306 0.935 -14.568 1.00 88.12 103 THR A N 1
ATOM 864 C CA . THR A 1 103 ? 9.592 0.498 -14.011 1.00 88.12 103 THR A CA 1
ATOM 865 C C . THR A 1 103 ? 9.848 1.130 -12.644 1.00 88.12 103 THR A C 1
ATOM 867 O O . THR A 1 103 ? 10.119 0.417 -11.681 1.00 88.12 103 THR A O 1
ATOM 870 N N . ILE A 1 104 ? 9.686 2.453 -12.527 1.00 87.62 104 ILE A N 1
ATOM 871 C CA . ILE A 1 104 ? 9.902 3.185 -11.270 1.00 87.62 104 ILE A CA 1
ATOM 872 C C . ILE A 1 104 ? 8.914 2.721 -10.194 1.00 87.62 104 ILE A C 1
ATOM 874 O O . ILE A 1 104 ? 9.307 2.448 -9.060 1.00 87.62 104 ILE A O 1
ATOM 878 N N . LYS A 1 105 ? 7.628 2.584 -10.537 1.00 87.19 105 LYS A N 1
ATOM 879 C CA . LYS A 1 105 ? 6.602 2.131 -9.586 1.00 87.19 105 LYS A CA 1
ATOM 880 C C . LYS A 1 105 ? 6.774 0.660 -9.202 1.00 87.19 105 LYS A C 1
ATOM 882 O O . LYS A 1 105 ? 6.570 0.319 -8.042 1.00 87.19 105 LYS A O 1
ATOM 887 N N . ALA A 1 106 ? 7.142 -0.206 -10.143 1.00 88.44 106 ALA A N 1
ATOM 888 C CA . ALA A 1 106 ? 7.425 -1.613 -9.878 1.00 88.44 106 ALA A CA 1
ATOM 889 C C . ALA A 1 106 ? 8.623 -1.740 -8.939 1.00 88.44 106 ALA A C 1
ATOM 891 O O . ALA A 1 106 ? 8.600 -2.558 -8.026 1.00 88.44 106 ALA A O 1
ATOM 892 N N . MET A 1 107 ? 9.634 -0.887 -9.111 1.00 87.25 107 MET A N 1
ATOM 893 C CA . MET A 1 107 ? 10.761 -0.847 -8.197 1.00 87.25 107 MET A CA 1
ATOM 894 C C . MET A 1 107 ? 10.361 -0.358 -6.804 1.00 87.25 107 MET A C 1
ATOM 896 O O . MET A 1 107 ? 10.755 -0.982 -5.827 1.00 87.25 107 MET A O 1
ATOM 900 N N . ASP A 1 108 ? 9.528 0.684 -6.697 1.00 83.62 108 ASP A N 1
ATOM 901 C CA . ASP A 1 108 ? 8.988 1.140 -5.406 1.00 83.62 108 ASP A CA 1
ATOM 902 C C . ASP A 1 108 ? 8.281 -0.004 -4.671 1.00 83.62 108 ASP A C 1
ATOM 904 O O . ASP A 1 108 ? 8.516 -0.228 -3.491 1.00 83.62 108 ASP A O 1
ATOM 908 N N . VAL A 1 109 ? 7.470 -0.784 -5.380 1.00 84.88 109 VAL A N 1
ATOM 909 C CA . VAL A 1 109 ? 6.724 -1.895 -4.786 1.00 84.88 109 VAL A CA 1
ATOM 910 C C . VAL A 1 109 ? 7.618 -3.080 -4.421 1.00 84.88 109 VAL A C 1
ATOM 912 O O . VAL A 1 109 ? 7.487 -3.634 -3.334 1.00 84.88 109 VAL A O 1
ATOM 915 N N . VAL A 1 110 ? 8.557 -3.464 -5.288 1.00 85.19 110 VAL A N 1
ATOM 916 C CA . VAL A 1 110 ? 9.509 -4.555 -5.009 1.00 85.19 110 VAL A CA 1
ATOM 917 C C . VAL A 1 110 ? 10.407 -4.216 -3.819 1.00 85.19 110 VAL A C 1
ATOM 919 O O . VAL A 1 110 ? 10.745 -5.103 -3.038 1.00 85.19 110 VAL A O 1
ATOM 922 N N . LEU A 1 111 ? 10.777 -2.943 -3.674 1.00 80.94 111 LEU A N 1
ATOM 923 C CA . LEU A 1 111 ? 11.621 -2.470 -2.586 1.00 80.94 111 LEU A CA 1
ATOM 924 C C . LEU A 1 111 ? 10.825 -2.242 -1.291 1.00 80.94 111 LEU A C 1
ATOM 926 O O . LEU A 1 111 ? 11.247 -2.658 -0.218 1.00 80.94 111 LEU A O 1
ATOM 930 N N . PHE A 1 112 ? 9.673 -1.584 -1.364 1.00 78.06 112 PHE A N 1
ATOM 931 C CA . PHE A 1 112 ? 8.989 -1.047 -0.183 1.00 78.06 112 PHE A CA 1
ATOM 932 C C . PHE A 1 112 ? 7.662 -1.723 0.151 1.00 78.06 112 PHE A C 1
ATOM 934 O O . PHE A 1 112 ? 7.033 -1.353 1.146 1.00 78.06 112 PHE A O 1
ATOM 941 N N . GLY A 1 113 ? 7.243 -2.711 -0.635 1.00 78.81 113 GLY A N 1
ATOM 942 C CA . GLY A 1 113 ? 5.994 -3.428 -0.430 1.00 78.81 113 GLY A CA 1
ATOM 943 C C . GLY A 1 113 ? 4.778 -2.743 -1.071 1.00 78.81 113 GLY A C 1
ATOM 944 O O . GLY A 1 113 ? 4.918 -1.802 -1.858 1.00 78.81 113 GLY A O 1
ATOM 945 N N . PRO A 1 114 ? 3.557 -3.207 -0.744 1.00 77.19 114 PRO A N 1
ATOM 946 C CA . PRO A 1 114 ? 2.320 -2.670 -1.296 1.00 77.19 114 PRO A CA 1
ATOM 947 C C . PRO A 1 114 ? 2.190 -1.159 -1.075 1.00 77.19 114 PRO A C 1
ATOM 949 O O . PRO A 1 114 ? 2.490 -0.665 0.020 1.00 77.19 114 PRO A O 1
ATOM 952 N N . PRO A 1 115 ? 1.688 -0.392 -2.061 1.00 69.88 115 PRO A N 1
ATOM 953 C CA . PRO A 1 115 ? 1.351 1.000 -1.818 1.00 69.88 115 PRO A CA 1
ATOM 954 C C . PRO A 1 115 ? 0.274 1.058 -0.732 1.00 69.88 115 PRO A C 1
ATOM 956 O O . PRO A 1 115 ? -0.749 0.381 -0.807 1.00 69.88 115 PRO A O 1
ATOM 959 N N . LYS A 1 116 ? 0.491 1.897 0.285 1.00 63.84 116 LYS A N 1
ATOM 960 C CA . LYS A 1 116 ? -0.344 1.990 1.498 1.00 63.84 116 LYS A CA 1
ATOM 961 C C . LYS A 1 116 ? -1.770 2.523 1.264 1.00 63.84 116 LYS A C 1
ATOM 963 O O . LYS A 1 116 ? -2.387 2.984 2.211 1.00 63.84 116 LYS A O 1
ATOM 968 N N . GLY A 1 117 ? -2.286 2.504 0.035 1.00 56.78 117 GLY A N 1
ATOM 969 C CA . GLY A 1 117 ? -3.550 3.129 -0.364 1.00 56.78 117 GLY A CA 1
ATOM 970 C C . GLY A 1 117 ? -4.814 2.304 -0.099 1.00 56.78 117 GLY A C 1
ATOM 971 O O . GLY A 1 117 ? -5.854 2.906 0.154 1.00 56.78 117 GLY A O 1
ATOM 972 N N . SER A 1 118 ? -4.745 0.965 -0.114 1.00 57.31 118 SER A N 1
ATOM 973 C CA . SER A 1 118 ? -5.926 0.122 0.167 1.00 57.31 118 SER A CA 1
ATOM 974 C C . SER A 1 118 ? -6.185 0.032 1.668 1.00 57.31 118 SER A C 1
ATOM 976 O O . SER A 1 118 ? -7.220 0.476 2.156 1.00 57.31 118 SER A O 1
ATOM 978 N N . HIS A 1 119 ? -5.182 -0.406 2.432 1.00 61.41 119 HIS A N 1
ATOM 979 C CA . HIS A 1 119 ? -5.355 -0.660 3.861 1.00 61.41 119 HIS A CA 1
ATOM 980 C C . HIS A 1 119 ? -5.691 0.584 4.682 1.00 61.41 119 HIS A C 1
ATOM 982 O O . HIS A 1 119 ? -6.330 0.450 5.712 1.00 61.41 119 HIS A O 1
ATOM 988 N N . VAL A 1 120 ? -5.294 1.793 4.266 1.00 63.84 120 VAL A N 1
ATOM 989 C CA . VAL A 1 120 ? -5.709 3.017 4.979 1.00 63.84 120 VAL A CA 1
ATOM 990 C C . VAL A 1 120 ? -7.195 3.309 4.810 1.00 63.84 120 VAL A C 1
ATOM 992 O O . VAL A 1 120 ? -7.822 3.735 5.774 1.00 63.84 120 VAL A O 1
ATOM 995 N N . LYS A 1 121 ? -7.773 3.056 3.629 1.00 69.19 121 LYS A N 1
ATOM 996 C CA . LYS A 1 121 ? -9.220 3.200 3.418 1.00 69.19 121 LYS A CA 1
ATOM 997 C C . LYS A 1 121 ? -9.967 2.168 4.253 1.00 69.19 121 LYS A C 1
ATOM 999 O O . LYS A 1 121 ? -10.890 2.529 4.975 1.00 69.19 121 LYS A O 1
ATOM 1004 N N . ASP A 1 122 ? -9.490 0.927 4.234 1.00 76.19 122 ASP A N 1
ATOM 1005 C CA . ASP A 1 122 ? -10.078 -0.165 5.009 1.00 76.19 122 ASP A CA 1
ATOM 1006 C C . ASP A 1 122 ? -9.949 0.086 6.521 1.00 76.19 122 ASP A C 1
ATOM 1008 O O . ASP A 1 122 ? -10.906 -0.106 7.265 1.00 76.19 122 ASP A O 1
ATOM 1012 N N . LEU A 1 123 ? -8.813 0.617 6.986 1.00 79.12 123 LEU A N 1
ATOM 1013 C CA . LEU A 1 123 ? -8.597 0.983 8.387 1.00 79.12 123 LEU A CA 1
ATOM 1014 C C . LEU A 1 123 ? -9.548 2.102 8.830 1.00 79.12 123 LEU A C 1
ATOM 1016 O O . LEU A 1 123 ? -10.098 2.025 9.922 1.00 79.12 123 LEU A O 1
ATOM 1020 N N . VAL A 1 124 ? -9.768 3.121 7.992 1.00 83.62 124 VAL A N 1
ATOM 1021 C CA . VAL A 1 124 ? -10.718 4.211 8.278 1.00 83.62 124 VAL A CA 1
ATOM 1022 C C . VAL A 1 124 ? -12.157 3.695 8.322 1.00 83.62 124 VAL A C 1
ATOM 1024 O O . VAL A 1 124 ? -12.929 4.099 9.188 1.00 83.62 124 VAL A O 1
ATOM 1027 N N . LEU A 1 125 ? -12.523 2.771 7.430 1.00 83.81 125 LEU A N 1
ATOM 1028 C CA . LEU A 1 125 ? -13.839 2.131 7.461 1.00 83.81 125 LEU A CA 1
ATOM 1029 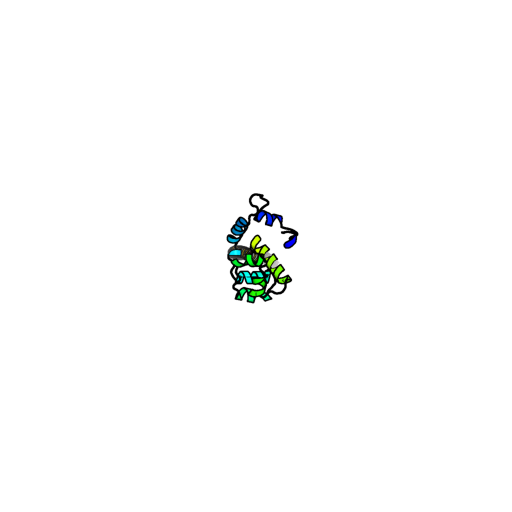C C . LEU A 1 125 ? -14.028 1.300 8.737 1.00 83.81 125 LEU A C 1
ATOM 1031 O O . LEU A 1 125 ? -15.075 1.387 9.376 1.00 83.81 125 LEU A O 1
ATOM 1035 N N . VAL A 1 126 ? -13.007 0.549 9.155 1.00 89.50 126 VAL A N 1
ATOM 1036 C CA . VAL A 1 126 ? -13.040 -0.255 10.386 1.00 89.50 126 VAL A CA 1
ATOM 1037 C C . VAL A 1 126 ? -13.100 0.629 11.635 1.00 89.50 126 VAL A C 1
ATOM 1039 O O . VAL A 1 126 ? -13.869 0.341 12.555 1.00 89.50 126 VAL A O 1
ATOM 1042 N N . THR A 1 127 ? -12.348 1.731 11.694 1.00 87.25 127 THR A N 1
ATOM 1043 C CA . THR A 1 127 ? -12.416 2.652 12.842 1.00 87.25 127 THR A CA 1
ATOM 1044 C C . THR A 1 127 ? -13.761 3.370 12.912 1.00 87.25 127 THR A C 1
ATOM 1046 O O . THR A 1 127 ? -14.317 3.516 13.999 1.00 87.25 127 THR A O 1
ATOM 1049 N N . LEU A 1 128 ? -14.345 3.743 11.770 1.00 90.94 128 LEU A N 1
ATOM 1050 C CA . LEU A 1 128 ? -15.682 4.332 11.724 1.00 90.94 128 LEU A CA 1
ATOM 1051 C C . LEU A 1 128 ? -16.760 3.329 12.164 1.00 90.94 128 LEU A C 1
ATOM 1053 O O . LEU A 1 128 ? -17.618 3.667 12.979 1.00 90.94 128 LEU A O 1
ATOM 1057 N N . LEU A 1 129 ? -16.690 2.085 11.680 1.00 93.50 129 LEU A N 1
ATOM 1058 C CA . LEU A 1 129 ? -17.628 1.022 12.048 1.00 93.50 129 LEU A CA 1
ATOM 1059 C C . LEU A 1 129 ? -17.543 0.687 13.542 1.00 93.50 129 LEU A C 1
ATOM 1061 O O . LEU A 1 129 ? -18.566 0.533 14.202 1.00 93.50 129 LEU A O 1
ATOM 1065 N N . THR A 1 130 ? -16.333 0.610 14.099 1.00 92.81 130 THR A N 1
ATOM 1066 C CA . THR A 1 130 ? -16.146 0.331 15.530 1.00 92.81 130 THR A CA 1
ATOM 1067 C C . THR A 1 130 ? -16.648 1.479 16.401 1.00 92.81 130 THR A C 1
ATOM 1069 O O . THR A 1 130 ? -17.337 1.215 17.381 1.00 92.81 130 THR A O 1
ATOM 1072 N N . LEU A 1 131 ? -16.415 2.742 16.026 1.00 93.44 131 LEU A N 1
ATOM 1073 C CA . LEU A 1 131 ? -17.006 3.894 16.717 1.00 93.44 131 LEU A CA 1
ATOM 1074 C C . LEU A 1 131 ? -18.539 3.877 16.661 1.00 93.44 131 LEU A C 1
ATOM 1076 O O . LEU A 1 131 ? -19.186 4.130 17.678 1.00 93.44 131 LEU A O 1
ATOM 1080 N N . ALA A 1 132 ? -19.124 3.521 15.514 1.00 92.94 132 ALA A N 1
ATOM 1081 C CA . ALA A 1 132 ? -20.570 3.382 15.369 1.00 92.94 132 ALA A CA 1
ATOM 1082 C C . ALA A 1 132 ? -21.131 2.253 16.250 1.00 92.94 132 ALA A C 1
ATOM 1084 O O . ALA A 1 132 ? -22.138 2.452 16.925 1.00 92.94 132 ALA A O 1
ATOM 1085 N N . LEU A 1 133 ? -20.461 1.098 16.311 1.00 92.50 133 LEU A N 1
ATOM 1086 C CA . LEU A 1 133 ? -20.853 -0.023 17.170 1.00 92.50 133 LEU A CA 1
ATOM 1087 C C . LEU A 1 133 ? -20.699 0.304 18.658 1.00 92.50 133 LEU A C 1
ATOM 1089 O O . LEU A 1 133 ? -21.583 -0.026 19.438 1.00 92.50 133 LEU A O 1
ATOM 1093 N N . ILE A 1 134 ? -19.626 0.991 19.059 1.00 93.06 134 ILE A N 1
ATOM 1094 C CA . ILE A 1 134 ? -19.423 1.443 20.444 1.00 93.06 134 ILE A CA 1
ATOM 1095 C C . ILE A 1 134 ? -20.500 2.464 20.830 1.00 93.06 134 ILE A C 1
ATOM 1097 O O . ILE A 1 134 ? -21.077 2.364 21.913 1.00 93.06 134 ILE A O 1
ATOM 1101 N N . GLY A 1 135 ? -20.804 3.415 19.942 1.00 90.50 135 GLY A N 1
ATOM 1102 C CA . GLY A 1 135 ? -21.875 4.392 20.128 1.00 90.50 135 GLY A CA 1
ATOM 1103 C C . GLY A 1 135 ? -23.246 3.726 20.226 1.00 90.50 135 GLY A C 1
ATOM 1104 O O . GLY A 1 135 ? -23.996 4.006 21.157 1.00 90.50 135 GLY A O 1
ATOM 1105 N N . CYS A 1 136 ? -23.539 2.782 19.331 1.00 88.19 136 CYS A N 1
ATOM 1106 C CA . CYS A 1 136 ? -24.776 2.009 19.336 1.00 88.19 136 CYS A CA 1
ATOM 1107 C C . CYS A 1 136 ? -24.893 1.144 20.595 1.00 88.19 136 CYS A C 1
ATOM 1109 O O . CYS A 1 136 ? -25.935 1.146 21.235 1.00 88.19 136 CYS A O 1
ATOM 1111 N N . PHE A 1 137 ? -23.816 0.484 21.024 1.00 90.31 137 PHE A N 1
ATOM 1112 C CA . PHE A 1 137 ? -23.792 -0.324 22.241 1.00 90.31 137 PHE A CA 1
ATOM 1113 C C . PHE A 1 137 ? -23.997 0.526 23.499 1.00 90.31 137 PHE A C 1
ATOM 1115 O O . PHE A 1 137 ? -24.792 0.166 24.365 1.00 90.31 137 PHE A O 1
ATOM 1122 N N . LYS A 1 138 ? -23.331 1.684 23.594 1.00 89.44 138 LYS A N 1
ATOM 1123 C CA . LYS A 1 138 ? -23.518 2.631 24.703 1.00 89.44 138 LYS A CA 1
ATOM 1124 C C . LYS A 1 138 ? -24.924 3.228 24.712 1.00 89.44 138 LYS A C 1
ATOM 1126 O O . LYS A 1 138 ? -25.519 3.307 25.782 1.00 89.44 138 LYS A O 1
ATOM 1131 N N . ALA A 1 139 ? -25.465 3.606 23.553 1.00 86.38 139 ALA A N 1
ATOM 1132 C CA . ALA A 1 139 ? -26.835 4.095 23.420 1.00 86.38 139 ALA A CA 1
ATOM 1133 C C . ALA A 1 139 ? -27.856 3.005 23.765 1.00 86.38 139 ALA A C 1
ATOM 1135 O O . ALA A 1 139 ? -28.791 3.273 24.504 1.00 86.38 139 ALA A O 1
ATOM 1136 N N . TYR A 1 140 ? -27.639 1.766 23.322 1.00 85.31 140 TYR A N 1
ATOM 1137 C CA . TYR A 1 140 ? -28.470 0.607 23.647 1.00 85.31 140 TYR A CA 1
ATOM 1138 C C . TYR A 1 140 ? -28.426 0.267 25.145 1.00 85.31 140 TYR A C 1
ATOM 1140 O O . TYR A 1 140 ? -29.459 0.006 25.756 1.00 85.31 140 TYR A O 1
ATOM 1148 N N . GLN A 1 141 ? -27.247 0.342 25.773 1.00 79.56 141 GLN A N 1
ATOM 1149 C CA . GLN A 1 141 ? -27.096 0.152 27.217 1.00 79.56 141 GLN A CA 1
ATOM 1150 C C . GLN A 1 141 ? -27.810 1.259 28.006 1.00 79.56 141 GLN A C 1
ATOM 1152 O O . GLN A 1 141 ? -28.500 0.967 28.977 1.00 79.56 141 GLN A O 1
ATOM 1157 N N . ARG A 1 142 ? -27.695 2.516 27.559 1.00 71.44 142 ARG A N 1
ATOM 1158 C CA . ARG A 1 142 ? -28.422 3.661 28.127 1.00 71.44 142 ARG A CA 1
ATOM 1159 C C . ARG A 1 142 ? -29.936 3.523 27.927 1.00 71.44 142 ARG A C 1
ATOM 1161 O O . ARG A 1 142 ? -30.690 3.800 28.848 1.00 71.44 142 ARG A O 1
ATOM 1168 N N . ASN A 1 143 ? -30.362 3.015 26.769 1.00 76.19 143 ASN A N 1
ATOM 1169 C CA . ASN A 1 143 ? -31.761 2.752 26.427 1.00 76.19 143 ASN A CA 1
ATOM 1170 C C . ASN A 1 143 ? -32.423 1.758 27.375 1.00 76.19 143 ASN A C 1
ATOM 1172 O O . ASN A 1 143 ? -33.572 1.931 27.763 1.00 76.19 143 ASN A O 1
ATOM 1176 N N . ARG A 1 144 ? -31.661 0.759 27.816 1.00 72.00 144 ARG A N 1
ATOM 1177 C CA . ARG A 1 144 ? -32.128 -0.206 28.807 1.00 72.00 144 ARG A CA 1
ATOM 1178 C C . ARG A 1 144 ? -32.253 0.385 30.217 1.00 72.00 144 ARG A C 1
ATOM 1180 O O . ARG A 1 144 ? -33.052 -0.102 31.009 1.00 72.00 144 ARG A O 1
ATOM 1187 N N . GLU A 1 145 ? -31.479 1.425 30.522 1.00 62.25 145 GLU A N 1
ATOM 1188 C CA . GLU A 1 145 ? -31.589 2.174 31.779 1.00 62.25 145 GLU A CA 1
ATOM 1189 C C . GLU A 1 145 ? -32.788 3.141 31.753 1.00 62.25 145 GLU A C 1
ATOM 1191 O O . GLU A 1 145 ? -33.456 3.315 32.771 1.00 62.25 145 GLU A O 1
ATOM 1196 N N . TYR A 1 146 ? -33.119 3.708 30.582 1.00 58.34 146 TYR A N 1
ATOM 1197 C CA . TYR A 1 146 ? -34.275 4.597 30.413 1.00 58.34 146 TYR A CA 1
ATOM 1198 C C . TYR A 1 146 ? -35.612 3.902 30.685 1.00 58.34 146 TYR A C 1
ATOM 1200 O O . TYR A 1 146 ? -36.484 4.523 31.279 1.00 58.34 146 TYR A O 1
ATOM 1208 N N . GLU A 1 147 ? -35.781 2.621 30.342 1.00 61.38 147 GLU A N 1
ATOM 1209 C CA . GLU A 1 147 ? -37.032 1.911 30.663 1.00 61.38 147 GLU A CA 1
ATOM 1210 C C . GLU A 1 147 ? -37.295 1.817 32.171 1.00 61.38 147 GLU A C 1
ATOM 1212 O O . GLU A 1 147 ? -38.438 1.942 32.608 1.00 61.38 147 GLU A O 1
ATOM 1217 N N . LYS A 1 148 ? -36.243 1.659 32.984 1.00 61.12 148 LYS A N 1
ATOM 1218 C CA . LYS A 1 148 ? -36.384 1.645 34.447 1.00 61.12 148 LYS A CA 1
ATOM 1219 C C . LYS A 1 148 ? -36.697 3.036 34.995 1.00 61.12 148 LYS A C 1
ATOM 1221 O O . LYS A 1 148 ? -37.592 3.172 35.821 1.00 61.12 148 LYS A O 1
ATOM 1226 N N . GLN A 1 149 ? -36.013 4.061 34.487 1.00 61.91 149 GLN A N 1
ATOM 1227 C CA . GLN A 1 149 ? -36.223 5.448 34.913 1.00 61.91 149 GLN A CA 1
ATOM 1228 C C . GLN A 1 149 ? -37.607 5.985 34.515 1.00 61.91 149 GLN A C 1
ATOM 1230 O O . GLN A 1 149 ? -38.208 6.733 35.278 1.00 61.91 149 GLN A O 1
ATOM 1235 N N . LEU A 1 150 ? -38.152 5.576 33.365 1.00 61.22 150 LEU A N 1
ATOM 1236 C CA . LEU A 1 150 ? -39.506 5.954 32.944 1.00 61.22 150 LEU A CA 1
ATOM 1237 C C . LEU A 1 150 ? -40.587 5.321 33.829 1.00 61.22 150 LEU A C 1
ATOM 1239 O O . LEU A 1 150 ? -41.585 5.973 34.127 1.00 61.22 150 LEU A O 1
ATOM 1243 N N . GLY A 1 151 ? -40.379 4.079 34.276 1.00 70.75 151 GLY A N 1
ATOM 1244 C CA . GLY A 1 151 ? -41.287 3.412 35.210 1.00 70.75 151 GLY A CA 1
ATOM 1245 C C . GLY A 1 151 ? -41.323 4.091 36.581 1.00 70.75 151 GLY A C 1
ATOM 1246 O O . GLY A 1 151 ? -42.403 4.331 37.117 1.00 70.75 151 GLY A O 1
ATOM 1247 N N . GLU A 1 152 ? -40.159 4.457 37.121 1.00 72.56 152 GLU A N 1
ATOM 1248 C CA . GLU A 1 152 ? -40.073 5.201 38.387 1.00 72.56 152 GLU A CA 1
ATOM 1249 C C . GLU A 1 152 ? -40.682 6.607 38.266 1.00 72.56 152 GLU A C 1
ATOM 1251 O O . GLU A 1 152 ? -41.426 7.035 39.144 1.00 72.56 152 GLU A O 1
ATOM 1256 N N . MET A 1 153 ? -40.467 7.289 37.139 1.00 68.50 153 MET A N 1
ATOM 1257 C CA . MET A 1 153 ? -41.010 8.629 36.896 1.00 68.50 153 MET A CA 1
ATOM 1258 C C . MET A 1 153 ? -42.545 8.645 36.753 1.00 68.50 153 MET A C 1
ATOM 1260 O O . MET A 1 153 ? -43.192 9.613 37.153 1.00 68.50 153 MET A O 1
ATOM 1264 N N . LEU A 1 154 ? -43.150 7.573 36.229 1.00 74.50 154 LEU A N 1
ATOM 1265 C CA . LEU A 1 154 ? -44.611 7.424 36.169 1.00 74.50 154 LEU A CA 1
ATOM 1266 C C . LEU A 1 154 ? -45.193 7.204 37.575 1.00 74.50 154 LEU A C 1
ATOM 1268 O O . LEU A 1 154 ? -46.207 7.799 37.937 1.00 74.50 154 LEU A O 1
ATOM 1272 N N . LEU A 1 155 ? -44.502 6.409 38.394 1.00 82.69 155 LEU A N 1
ATOM 1273 C CA . LEU A 1 155 ? -44.901 6.125 39.770 1.00 82.69 155 LEU A CA 1
ATOM 1274 C C . LEU A 1 155 ? -44.823 7.374 40.665 1.00 82.69 155 LEU A C 1
ATOM 1276 O O . LEU A 1 155 ? -45.681 7.571 41.526 1.00 82.69 155 LEU A O 1
ATOM 1280 N N . ASP A 1 156 ? -43.848 8.250 40.425 1.00 86.69 156 ASP A N 1
ATOM 1281 C CA . ASP A 1 156 ? -43.749 9.532 41.126 1.00 86.69 156 ASP A CA 1
ATOM 1282 C C . ASP A 1 156 ? -44.829 10.536 40.691 1.00 86.69 156 ASP A C 1
ATOM 1284 O O . ASP A 1 156 ? -45.334 11.277 41.536 1.00 86.69 156 ASP A O 1
ATOM 1288 N N . MET A 1 157 ? -45.271 10.531 39.424 1.00 79.12 157 MET A N 1
ATOM 1289 C CA . MET A 1 157 ? -46.429 11.345 39.014 1.00 79.12 157 MET A CA 1
ATOM 1290 C C . MET A 1 157 ? -47.728 10.891 39.686 1.00 79.12 157 MET A C 1
ATOM 1292 O O . MET A 1 157 ? -48.535 11.735 40.075 1.00 79.12 157 MET A O 1
ATOM 1296 N N . GLU A 1 158 ? -47.926 9.583 39.858 1.00 85.69 158 GLU A N 1
ATOM 1297 C CA . GLU A 1 158 ? -49.108 9.042 40.539 1.00 85.69 158 GLU A CA 1
ATOM 1298 C C . GLU A 1 158 ? -49.150 9.488 42.011 1.00 85.69 158 GLU A C 1
ATOM 1300 O O . GLU A 1 158 ? -50.176 9.973 42.488 1.00 85.69 158 GLU A O 1
ATOM 1305 N N . LYS A 1 159 ? -48.007 9.431 42.709 1.00 84.00 159 LYS A N 1
ATOM 1306 C CA . LYS A 1 159 ? -47.882 9.901 44.100 1.00 84.00 159 LYS A CA 1
ATOM 1307 C C . LYS A 1 159 ? -48.081 11.409 44.245 1.00 84.00 159 LYS A C 1
ATOM 1309 O O . LYS A 1 159 ? -48.705 11.863 45.205 1.00 84.00 159 LYS A O 1
ATOM 1314 N N . LEU A 1 160 ? -47.551 12.202 43.313 1.00 89.62 160 LEU A N 1
ATOM 1315 C CA . LEU A 1 160 ? -47.762 13.651 43.315 1.00 89.62 160 LEU A CA 1
ATOM 1316 C C . LEU A 1 160 ? -49.241 13.993 43.100 1.00 89.62 160 LEU A C 1
ATOM 1318 O O . LEU A 1 160 ? -49.768 14.843 43.813 1.00 89.62 160 LEU A O 1
ATOM 1322 N N . ARG A 1 161 ? -49.926 13.278 42.200 1.00 85.62 161 ARG A N 1
ATOM 1323 C CA . ARG A 1 161 ? -51.366 13.440 41.960 1.00 85.62 161 ARG A CA 1
ATOM 1324 C C . ARG A 1 161 ? -52.204 13.091 43.191 1.00 85.62 161 ARG A C 1
ATOM 1326 O O . ARG A 1 161 ? -53.135 13.817 43.522 1.00 85.62 161 ARG A O 1
ATOM 1333 N N . GLU A 1 162 ? -51.853 12.022 43.899 1.00 91.31 162 GLU A N 1
ATOM 1334 C CA . GLU A 1 162 ? -52.505 11.652 45.162 1.00 91.31 162 GLU A CA 1
ATOM 1335 C C . GLU A 1 162 ? -52.299 12.725 46.245 1.00 91.31 162 GLU A C 1
ATOM 1337 O O . GLU A 1 162 ? -53.213 13.057 47.002 1.00 91.31 162 GLU A O 1
ATOM 1342 N N . THR A 1 163 ? -51.105 13.319 46.292 1.00 93.38 163 THR A N 1
ATOM 1343 C CA . THR A 1 163 ? -50.792 14.404 47.232 1.00 93.38 163 THR A CA 1
ATOM 1344 C C . THR A 1 163 ? -51.593 15.668 46.914 1.00 93.38 163 THR A C 1
ATOM 1346 O O . THR A 1 163 ? -52.121 16.308 47.824 1.00 93.38 163 THR A O 1
ATOM 1349 N N . GLU A 1 164 ? -51.729 16.005 45.631 1.00 90.38 164 GLU A N 1
ATOM 1350 C CA . GLU A 1 164 ? -52.559 17.116 45.161 1.00 90.38 164 GLU A CA 1
ATOM 1351 C C . GLU A 1 164 ? -54.036 16.901 45.521 1.00 90.38 164 GLU A C 1
ATOM 1353 O O . GLU A 1 164 ? -54.682 17.798 46.064 1.00 90.38 164 GLU A O 1
ATOM 1358 N N . GLU A 1 165 ? -54.563 15.692 45.313 1.00 91.38 165 GLU A N 1
ATOM 1359 C CA . G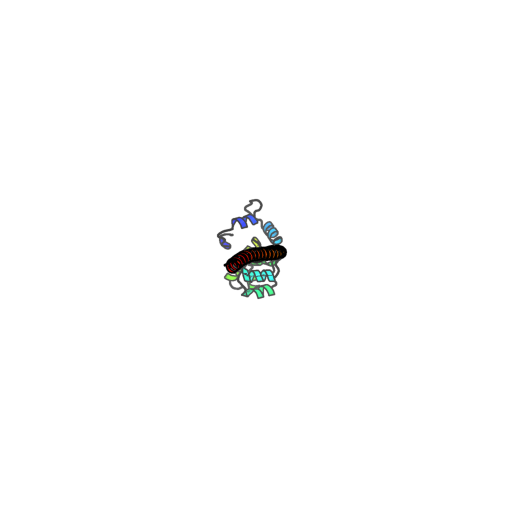LU A 1 165 ? -55.946 15.359 45.661 1.00 91.38 165 GLU A CA 1
ATOM 1360 C C . GLU A 1 165 ? -56.194 15.449 47.177 1.00 91.38 165 GLU A C 1
ATOM 1362 O O . GLU A 1 165 ? -57.224 15.969 47.619 1.00 91.38 165 GLU A O 1
ATOM 1367 N N . ASN A 1 166 ? -55.239 14.992 47.990 1.00 92.38 166 ASN A N 1
ATOM 1368 C CA . ASN A 1 166 ? -55.323 15.072 49.447 1.00 92.38 166 ASN A CA 1
ATOM 1369 C C . ASN A 1 166 ? -55.263 16.517 49.961 1.00 92.38 166 ASN A C 1
ATOM 1371 O O . ASN A 1 166 ? -56.032 16.873 50.857 1.00 92.38 166 ASN A O 1
ATOM 1375 N N . LEU A 1 167 ? -54.419 17.368 49.369 1.00 91.88 167 LEU A N 1
ATOM 1376 C CA . LEU A 1 167 ? -54.403 18.804 49.668 1.00 91.88 167 LEU A CA 1
ATOM 1377 C C . LEU A 1 167 ? -55.740 19.461 49.317 1.00 91.88 167 LEU A C 1
ATOM 1379 O O . LEU A 1 167 ? -56.317 20.173 50.138 1.00 91.88 167 LEU A O 1
ATOM 1383 N N . GLN A 1 168 ? -56.288 19.149 48.143 1.00 90.88 168 GLN A N 1
ATOM 1384 C CA . GLN A 1 168 ? -57.559 19.713 47.699 1.00 90.88 168 GLN A CA 1
ATOM 1385 C C . GLN A 1 168 ? -58.742 19.259 48.573 1.00 90.88 168 GLN A C 1
ATOM 1387 O O . GLN A 1 168 ? -59.704 20.004 48.772 1.00 90.88 168 GLN A O 1
ATOM 1392 N N . LYS A 1 169 ? -58.701 18.031 49.107 1.00 92.31 169 LYS A N 1
ATOM 1393 C CA . LYS A 1 169 ? -59.683 17.543 50.090 1.00 92.31 169 LYS A CA 1
ATOM 1394 C C . LYS A 1 169 ? -59.577 18.297 51.415 1.00 92.31 169 LYS A C 1
ATOM 1396 O O . LYS A 1 169 ? -60.608 18.647 51.983 1.00 92.31 169 LYS A O 1
ATOM 1401 N N . LEU A 1 170 ? -58.363 18.581 51.886 1.00 89.38 170 LEU A N 1
ATOM 1402 C CA . LEU A 1 170 ? -58.151 19.333 53.123 1.00 89.38 170 LEU A CA 1
ATOM 1403 C C . LEU A 1 170 ? -58.682 20.769 53.014 1.00 89.38 170 LEU A C 1
ATOM 1405 O O . LEU A 1 170 ? -59.386 21.225 53.913 1.00 89.38 170 LEU A O 1
ATOM 1409 N N . GLU A 1 171 ? -58.416 21.449 51.896 1.00 86.81 171 GLU A N 1
ATOM 1410 C CA . GLU A 1 171 ? -58.952 22.790 51.626 1.00 86.81 171 GLU A CA 1
ATOM 1411 C C . GLU A 1 171 ? -60.485 22.803 51.577 1.00 86.81 171 GLU A C 1
ATOM 1413 O O . GLU A 1 171 ? -61.118 23.673 52.175 1.00 86.81 171 GLU A O 1
ATOM 1418 N N . ARG A 1 172 ? -61.105 21.812 50.921 1.00 89.06 172 ARG A N 1
ATOM 1419 C CA . ARG A 1 172 ? -62.572 21.683 50.898 1.00 89.06 172 ARG A CA 1
ATOM 1420 C C . ARG A 1 172 ? -63.154 21.467 52.291 1.00 89.06 172 ARG A C 1
ATOM 1422 O O . ARG A 1 172 ? -64.139 22.117 52.628 1.00 89.06 172 ARG A O 1
ATOM 1429 N N . ASN A 1 173 ? -62.540 20.596 53.092 1.00 90.31 173 ASN A N 1
ATOM 1430 C CA . ASN A 1 173 ? -63.003 20.313 54.448 1.00 90.31 173 ASN A CA 1
ATOM 1431 C C . ASN A 1 173 ? -62.898 21.557 55.338 1.00 90.31 173 ASN A C 1
ATOM 1433 O O . ASN A 1 173 ? -63.877 21.910 55.990 1.00 90.31 173 ASN A O 1
ATOM 1437 N N . MET A 1 174 ? -61.770 22.278 55.293 1.00 86.44 174 MET A N 1
ATOM 1438 C CA . MET A 1 174 ? -61.628 23.555 56.002 1.00 86.44 174 MET A CA 1
ATOM 1439 C C . MET A 1 174 ? -62.689 24.572 55.571 1.00 86.44 174 MET A C 1
ATOM 1441 O O . MET A 1 174 ? -63.356 25.142 56.429 1.00 86.44 174 MET A O 1
ATOM 1445 N N . ASN A 1 175 ? -62.907 24.763 54.266 1.00 85.94 175 ASN A N 1
ATOM 1446 C CA . ASN A 1 175 ? -63.924 25.698 53.773 1.00 85.94 175 ASN A CA 1
ATOM 1447 C C . ASN A 1 175 ? -65.343 25.309 54.215 1.00 85.94 175 ASN A C 1
ATOM 1449 O O . ASN A 1 175 ? -66.145 26.183 54.548 1.00 85.94 175 ASN A O 1
ATOM 1453 N N . SER A 1 176 ? -65.662 24.012 54.242 1.00 84.25 176 SER A N 1
ATOM 1454 C CA . SER A 1 176 ? -66.963 23.533 54.720 1.00 84.25 176 SER A CA 1
ATOM 1455 C C . SER A 1 176 ? -67.151 23.729 56.226 1.00 84.25 176 SER A C 1
ATOM 1457 O O . SER A 1 176 ? -68.237 24.130 56.642 1.00 84.25 176 SER A O 1
ATOM 1459 N N . SER A 1 177 ? -66.104 23.524 57.033 1.00 83.62 177 SER A N 1
ATOM 1460 C CA . SER A 1 177 ? -66.142 23.800 58.473 1.00 83.62 177 SER A CA 1
ATOM 1461 C C . SER A 1 177 ? -66.321 25.293 58.742 1.00 83.62 177 SER A C 1
ATOM 1463 O O . SER A 1 177 ? -67.220 25.660 59.485 1.00 83.62 177 SER A O 1
ATOM 1465 N N . VAL A 1 178 ? -65.568 26.155 58.047 1.00 83.56 178 VAL A N 1
ATOM 1466 C CA . VAL A 1 178 ? -65.695 27.619 58.168 1.00 83.56 178 VAL A CA 1
ATOM 1467 C C . VAL A 1 178 ? -67.098 28.100 57.788 1.00 83.56 178 VAL A C 1
ATOM 1469 O O . VAL A 1 178 ? -67.659 28.958 58.462 1.00 83.56 178 VAL A O 1
ATOM 1472 N N . THR A 1 179 ? -67.685 27.540 56.727 1.00 79.75 179 THR A N 1
ATOM 1473 C CA . THR A 1 179 ? -69.042 27.913 56.293 1.00 79.75 179 THR A CA 1
ATOM 1474 C C . THR A 1 179 ? -70.094 27.455 57.304 1.00 79.75 179 THR A C 1
ATOM 1476 O O . THR A 1 179 ? -70.990 28.225 57.632 1.00 79.75 179 THR A O 1
ATOM 1479 N N . SER A 1 180 ? -69.956 26.238 57.841 1.00 81.50 180 SER A N 1
ATOM 1480 C CA . SER A 1 180 ? -70.869 25.699 58.861 1.00 81.50 180 SER A CA 1
ATOM 1481 C C . SER A 1 180 ? -70.821 26.519 60.154 1.00 81.50 180 SER A C 1
ATOM 1483 O O . SER A 1 180 ? -71.866 26.836 60.716 1.00 81.50 180 SER A O 1
ATOM 1485 N N . ASP A 1 181 ? -69.623 26.918 60.593 1.00 80.44 181 ASP A N 1
ATOM 1486 C CA . ASP A 1 181 ? -69.443 27.777 61.769 1.00 80.44 181 ASP A CA 1
ATOM 1487 C C . ASP A 1 181 ? -70.074 29.163 61.548 1.00 80.44 181 ASP A C 1
ATOM 1489 O O . ASP A 1 181 ? -70.723 29.704 62.441 1.00 80.44 181 ASP A O 1
ATOM 1493 N N . GLN A 1 182 ? -69.953 29.722 60.339 1.00 81.44 182 GLN A N 1
ATOM 1494 C CA . GLN A 1 182 ? -70.550 31.014 59.991 1.00 81.44 182 GLN A CA 1
ATOM 1495 C C . GLN A 1 182 ? -72.086 30.959 59.876 1.00 81.44 182 GLN A C 1
ATOM 1497 O O . GLN A 1 182 ? -72.761 31.948 60.164 1.00 81.44 182 GLN A O 1
ATOM 1502 N N . GLU A 1 183 ? -72.657 29.835 59.438 1.00 81.31 183 GLU A N 1
ATOM 1503 C CA . GLU A 1 183 ? -74.110 29.624 59.413 1.00 81.31 183 GLU A CA 1
ATOM 1504 C C . GLU A 1 183 ? -74.687 29.444 60.820 1.00 81.31 183 GLU A C 1
ATOM 1506 O O . GLU A 1 183 ? -75.744 30.000 61.113 1.00 81.31 183 GLU A O 1
ATOM 1511 N N . LEU A 1 184 ? -73.982 28.730 61.703 1.00 82.56 184 LEU A N 1
ATOM 1512 C CA . LEU A 1 184 ? -74.363 28.591 63.111 1.00 82.56 184 LEU A CA 1
ATOM 1513 C C . LEU A 1 184 ? -74.385 29.945 63.832 1.00 82.56 184 LEU A C 1
ATOM 1515 O O . LEU A 1 184 ? -75.335 30.218 64.561 1.00 82.56 184 LEU A O 1
ATOM 1519 N N . ASP A 1 185 ? -73.387 30.798 63.586 1.00 81.69 185 ASP A N 1
ATOM 1520 C CA . ASP A 1 185 ? -73.299 32.140 64.179 1.00 81.69 185 ASP A CA 1
ATOM 1521 C C . ASP A 1 185 ? -74.462 33.041 63.718 1.00 81.69 185 ASP A C 1
ATOM 1523 O O . ASP A 1 185 ? -75.155 33.647 64.532 1.00 81.69 185 ASP A O 1
ATOM 1527 N N . LYS A 1 186 ? -74.777 33.034 62.412 1.00 83.75 186 LYS A N 1
ATOM 1528 C CA . LYS A 1 186 ? -75.926 33.781 61.866 1.00 83.75 186 LYS A CA 1
ATOM 1529 C C . LYS A 1 186 ? -77.268 33.293 62.401 1.00 83.75 186 LYS A C 1
ATOM 1531 O O . LYS A 1 186 ? -78.119 34.112 62.727 1.00 83.75 186 LYS A O 1
ATOM 1536 N N . ASN A 1 187 ? -77.470 31.979 62.464 1.00 83.19 187 ASN A N 1
ATOM 1537 C CA . ASN A 1 187 ? -78.731 31.406 62.932 1.00 83.19 187 ASN A CA 1
ATOM 1538 C C . ASN A 1 187 ? -78.936 31.701 64.429 1.00 83.19 187 ASN A C 1
ATOM 1540 O O . ASN A 1 187 ? -80.037 32.031 64.857 1.00 83.19 187 ASN A O 1
ATOM 1544 N N . HIS A 1 188 ? -77.852 31.685 65.211 1.00 86.50 188 HIS A N 1
ATOM 1545 C CA . HIS A 1 188 ? -77.876 32.104 66.610 1.00 86.50 188 HIS A CA 1
ATOM 1546 C C . HIS A 1 188 ? -78.230 33.593 66.776 1.00 86.50 188 HIS A C 1
ATOM 1548 O O . HIS A 1 188 ? -79.042 33.944 67.634 1.00 86.50 188 HIS A O 1
ATOM 1554 N N . ASP A 1 189 ? -77.670 34.468 65.935 1.00 84.69 189 ASP A N 1
ATOM 1555 C CA . ASP A 1 189 ? -78.005 35.895 65.921 1.00 84.69 189 ASP A CA 1
ATOM 1556 C C . ASP A 1 189 ? -79.467 36.155 65.511 1.00 84.69 189 ASP A C 1
ATOM 1558 O O . ASP A 1 189 ? -80.130 37.013 66.102 1.00 84.69 189 ASP A O 1
ATOM 1562 N N . GLU A 1 190 ? -79.992 35.416 64.529 1.00 85.69 190 GLU A N 1
ATOM 1563 C CA . GLU A 1 190 ? -81.396 35.491 64.102 1.00 85.69 190 GLU A CA 1
ATOM 1564 C C . GLU A 1 190 ? -82.356 35.013 65.204 1.00 85.69 190 GLU A C 1
ATOM 1566 O O . GLU A 1 190 ? -83.346 35.694 65.486 1.00 85.69 190 GLU A O 1
ATOM 1571 N N . GLU A 1 191 ? -82.047 33.910 65.895 1.00 84.44 191 GLU A N 1
ATOM 1572 C CA . GLU A 1 191 ? -82.819 33.442 67.056 1.00 84.44 191 GLU A CA 1
ATOM 1573 C C . GLU A 1 191 ? -82.823 34.475 68.193 1.00 84.44 191 GLU A C 1
ATOM 1575 O O . GLU A 1 191 ? -83.872 34.761 68.778 1.00 84.44 191 GLU A O 1
ATOM 1580 N N . LEU A 1 192 ? -81.673 35.096 68.483 1.00 81.31 192 LEU A N 1
ATOM 1581 C CA . LEU A 1 192 ? -81.571 36.168 69.478 1.00 81.31 192 LEU A CA 1
ATOM 1582 C C . LEU A 1 192 ? -82.402 37.399 69.098 1.00 81.31 192 LEU A C 1
ATOM 1584 O O . LEU A 1 192 ? -82.946 38.064 69.983 1.00 81.31 192 LEU A O 1
ATOM 1588 N N . GLN A 1 193 ? -82.499 37.729 67.809 1.00 83.38 193 GLN A N 1
ATOM 1589 C CA . GLN A 1 193 ? -83.344 38.825 67.331 1.00 83.38 193 GLN A CA 1
ATOM 1590 C C . GLN A 1 193 ? -84.833 38.480 67.419 1.00 83.38 193 GLN A C 1
ATOM 1592 O O . GLN A 1 193 ? -85.611 39.307 67.894 1.00 83.38 193 GLN A O 1
ATOM 1597 N N . ALA A 1 194 ? -85.225 37.266 67.029 1.00 84.12 194 ALA A N 1
ATOM 1598 C CA . ALA A 1 194 ? -86.608 36.803 67.122 1.00 84.12 194 ALA A CA 1
ATOM 1599 C C . ALA A 1 194 ? -87.104 36.789 68.578 1.00 84.12 194 ALA A C 1
ATOM 1601 O O . ALA A 1 194 ? -88.173 37.323 68.867 1.00 84.12 194 ALA A O 1
ATOM 1602 N N . LEU A 1 195 ? -86.287 36.281 69.510 1.00 81.88 195 LEU A N 1
ATOM 1603 C CA . LEU A 1 195 ? -86.606 36.283 70.942 1.00 81.88 195 LEU A CA 1
ATOM 1604 C C . LEU A 1 195 ? -86.711 37.693 71.528 1.00 81.88 195 LEU A C 1
ATOM 1606 O O . LEU A 1 195 ? -87.539 37.929 72.402 1.00 81.88 195 LEU A O 1
ATOM 1610 N N . LYS A 1 196 ? -85.889 38.643 71.067 1.00 76.25 196 LYS A N 1
ATOM 1611 C CA . LYS A 1 196 ? -86.006 40.048 71.491 1.00 76.25 196 LYS A CA 1
ATOM 1612 C C . LYS A 1 196 ? -87.306 40.687 71.009 1.00 76.25 196 LYS A C 1
ATOM 1614 O O . LYS A 1 196 ? -87.870 41.488 71.741 1.00 76.25 196 LYS A O 1
ATOM 1619 N N . LEU A 1 197 ? -87.769 40.329 69.812 1.00 79.19 197 LEU A N 1
ATOM 1620 C CA . LEU A 1 197 ? -88.975 40.891 69.204 1.00 79.19 197 LEU A CA 1
ATOM 1621 C C . LEU A 1 197 ? -90.273 40.299 69.780 1.00 79.19 197 LEU A C 1
ATOM 1623 O O . LEU A 1 197 ? -91.301 40.959 69.748 1.00 79.19 197 LEU A O 1
ATOM 1627 N N . GLU A 1 198 ? -90.236 39.082 70.330 1.00 75.19 198 GLU A N 1
ATOM 1628 C CA . GLU A 1 198 ? -91.362 38.477 71.066 1.00 75.19 198 GLU A CA 1
ATOM 1629 C C . GLU A 1 198 ? -91.515 39.041 72.497 1.00 75.19 198 GLU A C 1
ATOM 1631 O O . GLU A 1 198 ? -92.550 38.854 73.137 1.00 75.19 198 GLU A O 1
ATOM 1636 N N . LEU A 1 199 ? -90.487 39.730 73.008 1.00 67.00 199 LEU A N 1
ATOM 1637 C CA . LEU A 1 199 ? -90.431 40.271 74.372 1.00 67.00 199 LEU A CA 1
ATOM 1638 C C . LEU A 1 199 ? -90.801 41.768 74.473 1.00 67.00 199 LEU A C 1
ATOM 1640 O O . LEU A 1 199 ? -90.877 42.283 75.591 1.00 67.00 199 LEU A O 1
ATOM 1644 N N . GLU A 1 200 ? -91.036 42.445 73.343 1.00 57.59 200 GLU A N 1
ATOM 1645 C CA . GLU A 1 200 ? -91.599 43.809 73.229 1.00 57.59 200 GLU A CA 1
ATOM 1646 C C . GLU A 1 200 ? -93.091 43.782 72.864 1.00 57.59 200 GLU A C 1
ATOM 1648 O O . GLU A 1 200 ? -93.839 44.616 73.430 1.00 57.59 200 GLU A O 1
#

Organism: Halocaridina rubra (NCBI:txid373956)

Radius of gyration: 45.37 Å; chains: 1; bounding box: 117×57×102 Å

Foldseek 3Di:
DCCPLLVDPDDVVVLCCVQCVPPDNDHDPVNLVVVLVPAVLLVFFLVRVLVCCCPVLVCNVQSVLSVVLRPGSNCLVVLLVLPCCCCCVRSVPPDPVSSSSSNSVSVCCSRPNDDPPPVVVVVVVVVVVVVVVVVVVVVVVVVVVVVVVVVVVVVVVVVVVVVVVVVVVVVVVVVVVVVVVVVVVVVVVVVVVVVVVVVD

Sequence (200 aa):
FLREELQYAKGYEKRQKAFHDNNDQYISVRELWSIWKKSEVHSWTVEQTVAWLAETVELKQYTQKFFENAVNGSVLPRLAANNEQFLTKVLGIRDPKHRSKITIKAMDVVLFGPPKGSHVKDLVLVTLLTLALIGCFKAYQRNREYEKQLGEMLLDMEKLRETEENLQKLERNMNSSVTSDQELDKNHDEELQALKLELE

Secondary structure (DSSP, 8-state):
-TTTTS--SS-HHHHHHTT-TTS-S---HHHHHHHHHHSTTTT--HHHHHHHHHHTS--GGGHHHHHHTT--GGGHHHHHTT-HIIIIIIS----HHHHHHHHHHHHHHHHH-S-THHHHHHHHHHHHHHHHHHHHHHHHHHHHHHHHHHHHHHHHHHHHHHHHHHHHHHHHHHHHHHHHHHHHHHHHHHHHHHHHHH--